Protein AF-A0A9P4MCA8-F1 (afdb_monomer_lite)

Organism: NCBI:txid1168546

Radius of gyration: 16.92 Å; chains: 1; bounding box: 40×49×39 Å

Secondary structure (DSSP, 8-state):
--SHHHHHHHHHHHTS--S-------TT-------EEE-EEETTSS-EEEE-TTSBEEEE-SSSSS-S--EEEETTEEEEETT-PEEEE-HHHHHHHSEEEEEEE-TT-S-TT-EEEEEEEEE-TTS-EEEEE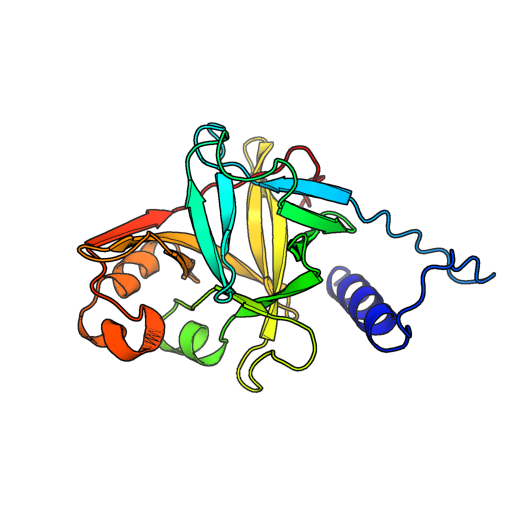EETTS-EEEEEEEEESSS--EEEEESSGGGGGGGG-GGGIIIIISS-EEEEEE--EE-TT-PPBP-

Foldseek 3Di:
DPPLVVLVVVVVVVPDDDDDDDDDPDPDDDPPWPKDFWWKAFPVNQKTWAADPVFFIAIDGDDDPDDGRQFIDTPQKTAAGPVRWGWKWAVVCCVPQQKIGITTHHPPPDDPRIFTWIFGWAQDPVRQTFTWIATSVGQTWFWKWWDAPPDGITIMTGSDQVSQVSLQDPVCCVPHVVHHTDDMGTGRMDIPPGDHDYD

pLDDT: mean 81.56, std 21.48, range [30.23, 98.5]

Structure (mmCIF, N/CA/C/O backbone):
data_AF-A0A9P4MCA8-F1
#
_entry.id   AF-A0A9P4MCA8-F1
#
loop_
_atom_site.group_PDB
_atom_site.id
_atom_site.type_symbol
_atom_site.label_atom_id
_atom_site.label_alt_id
_atom_site.label_comp_id
_atom_site.label_asym_id
_atom_site.label_entity_id
_atom_site.label_seq_id
_atom_site.pdbx_PDB_ins_code
_atom_site.Cartn_x
_atom_site.Cartn_y
_atom_site.Cartn_z
_atom_site.occupancy
_atom_site.B_iso_or_equiv
_atom_site.auth_seq_id
_atom_site.auth_comp_id
_atom_site.auth_asym_id
_atom_site.auth_atom_id
_atom_site.pdbx_PDB_model_num
ATOM 1 N N . MET A 1 1 ? -10.083 -20.573 -14.688 1.00 35.59 1 MET A N 1
ATOM 2 C CA . MET A 1 1 ? -9.632 -21.478 -13.601 1.00 35.59 1 MET A CA 1
ATOM 3 C C . MET A 1 1 ? -8.102 -21.641 -13.487 1.00 35.59 1 MET A C 1
ATOM 5 O O . MET A 1 1 ? -7.667 -22.390 -12.628 1.00 35.59 1 MET A O 1
ATOM 9 N N . PHE A 1 2 ? -7.262 -20.910 -14.240 1.00 31.77 2 PHE A N 1
ATOM 10 C CA . PHE A 1 2 ? -5.796 -21.119 -14.245 1.00 31.77 2 PHE A CA 1
ATOM 11 C C . PHE A 1 2 ? -4.963 -20.213 -13.306 1.00 31.77 2 PHE A C 1
ATOM 13 O O . PHE A 1 2 ? -3.776 -20.470 -13.123 1.00 31.77 2 PHE A O 1
ATOM 20 N N . ALA A 1 3 ? -5.546 -19.183 -12.680 1.00 36.19 3 ALA A N 1
ATOM 21 C CA . ALA A 1 3 ? -4.784 -18.204 -11.887 1.00 36.19 3 ALA A CA 1
ATOM 22 C C . ALA A 1 3 ? -4.386 -18.694 -10.476 1.00 36.19 3 ALA A C 1
ATOM 24 O O . ALA A 1 3 ? -3.338 -18.313 -9.962 1.00 36.19 3 ALA A O 1
ATOM 25 N N . ALA A 1 4 ? -5.173 -19.586 -9.864 1.00 33.84 4 ALA A N 1
ATOM 26 C CA . ALA A 1 4 ? -4.941 -20.035 -8.485 1.00 33.84 4 ALA A CA 1
ATOM 27 C C . ALA A 1 4 ? -3.730 -20.980 -8.337 1.00 33.84 4 ALA A C 1
ATOM 29 O O . ALA A 1 4 ? -3.097 -21.022 -7.285 1.00 33.84 4 ALA A O 1
ATOM 30 N N . SER A 1 5 ? -3.372 -21.714 -9.397 1.00 33.72 5 SER A N 1
ATOM 31 C CA . SER A 1 5 ? -2.315 -22.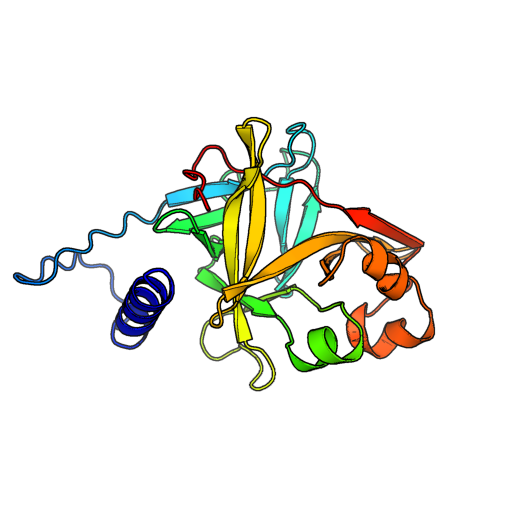734 -9.336 1.00 33.72 5 SER A CA 1
ATOM 32 C C . SER A 1 5 ? -0.903 -22.148 -9.280 1.00 33.72 5 SER A C 1
ATOM 34 O O . SER A 1 5 ? -0.012 -22.786 -8.726 1.00 33.72 5 SER A O 1
ATOM 36 N N . LYS A 1 6 ? -0.678 -20.953 -9.843 1.00 37.91 6 LYS A N 1
ATOM 37 C CA . LYS A 1 6 ? 0.645 -20.306 -9.817 1.00 37.91 6 LYS A CA 1
ATOM 38 C C . LYS A 1 6 ? 0.918 -19.627 -8.476 1.00 37.91 6 LYS A C 1
ATOM 40 O O . LYS A 1 6 ? 2.030 -19.703 -7.968 1.00 37.91 6 LYS A O 1
ATOM 45 N N . LEU A 1 7 ? -0.120 -19.067 -7.855 1.00 38.34 7 LEU A N 1
ATOM 46 C CA . LEU A 1 7 ? -0.022 -18.405 -6.554 1.00 38.34 7 LEU A CA 1
ATOM 47 C C . LEU A 1 7 ? 0.334 -19.387 -5.421 1.00 38.34 7 LEU A C 1
ATOM 49 O O . LEU A 1 7 ? 1.097 -19.045 -4.521 1.00 38.34 7 LEU A O 1
ATOM 53 N N . PHE A 1 8 ? -0.155 -20.631 -5.504 1.00 38.78 8 PHE A N 1
ATOM 54 C CA . PHE A 1 8 ? 0.183 -21.697 -4.553 1.00 38.78 8 PHE A CA 1
ATOM 55 C C . PHE A 1 8 ? 1.635 -22.189 -4.671 1.00 38.78 8 PHE A C 1
ATOM 57 O O . PHE A 1 8 ? 2.249 -22.516 -3.657 1.00 38.78 8 PHE A O 1
ATOM 64 N N . ALA A 1 9 ? 2.201 -22.217 -5.881 1.00 39.03 9 ALA A N 1
ATOM 65 C CA . ALA A 1 9 ? 3.578 -22.664 -6.101 1.00 39.03 9 ALA A CA 1
ATOM 66 C C . ALA A 1 9 ? 4.607 -21.675 -5.527 1.00 39.03 9 ALA A C 1
ATOM 68 O O . ALA A 1 9 ? 5.586 -22.093 -4.909 1.00 39.03 9 ALA A O 1
ATOM 69 N N . VAL A 1 10 ? 4.342 -20.369 -5.648 1.00 43.84 10 VAL A N 1
ATOM 70 C CA . VAL A 1 10 ? 5.189 -19.319 -5.058 1.00 43.84 10 VAL A CA 1
ATOM 71 C C . VAL A 1 10 ? 5.188 -19.428 -3.530 1.00 43.84 10 VAL A C 1
ATOM 73 O O . VAL A 1 10 ? 6.251 -19.419 -2.914 1.00 43.84 10 VAL A O 1
ATOM 76 N N . LEU A 1 11 ? 4.014 -19.631 -2.917 1.00 39.91 11 LEU A N 1
ATOM 77 C CA . LEU A 1 11 ? 3.879 -19.752 -1.462 1.00 39.91 11 LEU A CA 1
ATOM 78 C C . LEU A 1 11 ? 4.587 -20.997 -0.893 1.00 39.91 11 LEU A C 1
ATOM 80 O O . LEU A 1 11 ? 5.135 -20.943 0.205 1.00 39.91 11 LEU A O 1
ATOM 84 N N . ALA A 1 12 ? 4.616 -22.103 -1.645 1.00 38.34 12 ALA A N 1
ATOM 85 C CA . ALA A 1 12 ? 5.271 -23.342 -1.225 1.00 38.34 12 ALA A CA 1
ATOM 86 C C . ALA A 1 12 ? 6.808 -23.247 -1.222 1.00 38.34 12 ALA A C 1
ATOM 88 O O . ALA A 1 12 ? 7.451 -23.859 -0.370 1.00 38.34 12 ALA A O 1
ATOM 89 N N . CYS A 1 13 ? 7.406 -22.459 -2.122 1.00 38.94 13 CYS A N 1
ATOM 90 C CA . CYS A 1 13 ? 8.864 -22.335 -2.211 1.00 38.94 13 CYS A CA 1
ATOM 91 C C . CYS A 1 13 ? 9.468 -21.500 -1.062 1.00 38.94 13 CYS A C 1
ATOM 93 O O . CYS A 1 13 ? 10.605 -21.724 -0.652 1.00 38.94 13 CYS A O 1
ATOM 95 N N . ILE A 1 14 ? 8.692 -20.570 -0.497 1.00 48.44 14 ILE A N 1
ATOM 96 C CA . ILE A 1 14 ? 9.131 -19.667 0.582 1.00 48.44 14 ILE A CA 1
ATOM 97 C C . ILE A 1 14 ? 9.159 -20.372 1.952 1.00 48.44 14 ILE A C 1
ATOM 99 O O . ILE A 1 14 ? 9.918 -19.981 2.834 1.00 48.44 14 ILE A O 1
ATOM 103 N N . LEU A 1 15 ? 8.367 -21.433 2.144 1.00 40.25 15 LEU A N 1
ATOM 104 C CA . LEU A 1 15 ? 8.193 -22.089 3.447 1.00 40.25 15 LEU A CA 1
ATOM 105 C C . LEU A 1 15 ? 9.308 -23.080 3.842 1.00 40.25 15 LEU A C 1
ATOM 107 O O . LEU A 1 15 ? 9.271 -23.577 4.966 1.00 40.25 15 LEU A O 1
ATOM 111 N N . ILE A 1 16 ? 10.283 -23.378 2.968 1.00 37.69 16 ILE A N 1
ATOM 112 C CA . ILE A 1 16 ? 11.267 -24.462 3.203 1.00 37.69 16 ILE A CA 1
ATOM 113 C C . ILE A 1 16 ? 12.738 -24.007 3.095 1.00 37.69 16 ILE A C 1
ATOM 115 O O . ILE A 1 16 ? 13.635 -24.778 3.424 1.00 37.69 16 ILE A O 1
ATOM 119 N N . CYS A 1 17 ? 13.049 -22.770 2.693 1.00 34.53 17 CYS A N 1
ATOM 120 C CA . CYS A 1 17 ? 14.451 -22.401 2.453 1.00 34.53 17 CYS A CA 1
ATOM 121 C C . CYS A 1 17 ? 15.127 -21.783 3.698 1.00 34.53 17 CYS A C 1
ATOM 123 O O . CYS A 1 17 ? 14.672 -20.738 4.171 1.00 34.53 17 CYS A O 1
ATOM 125 N N . PRO A 1 18 ? 16.220 -22.364 4.239 1.00 33.09 18 PRO A N 1
ATOM 126 C CA . PRO A 1 18 ? 17.033 -21.695 5.245 1.00 33.09 18 PRO A CA 1
ATOM 127 C C . PRO A 1 18 ? 17.882 -20.598 4.586 1.00 33.09 18 PRO A C 1
ATOM 129 O O . PRO A 1 18 ? 18.312 -20.713 3.437 1.00 33.09 18 PRO A O 1
ATOM 132 N N . ALA A 1 19 ? 18.122 -19.520 5.331 1.00 42.25 19 ALA A N 1
ATOM 133 C CA . ALA A 1 19 ? 18.914 -18.379 4.896 1.00 42.25 19 ALA A CA 1
ATOM 134 C C . ALA A 1 19 ? 20.407 -18.737 4.811 1.00 42.25 19 ALA A C 1
ATOM 136 O O . ALA A 1 19 ? 21.123 -18.694 5.807 1.00 42.25 19 ALA A O 1
ATOM 137 N N . SER A 1 20 ? 20.894 -19.059 3.616 1.00 35.31 20 SER A N 1
ATOM 138 C CA . SER A 1 20 ? 22.314 -18.939 3.276 1.00 35.31 20 SER A CA 1
ATOM 139 C C . SER A 1 20 ? 22.473 -18.921 1.762 1.00 35.31 20 SER A C 1
ATOM 141 O O . SER A 1 20 ? 22.025 -19.846 1.088 1.00 35.31 20 SER A O 1
ATOM 143 N N . GLY A 1 21 ? 23.096 -17.866 1.233 1.00 42.56 21 GLY A N 1
ATOM 144 C CA . GLY A 1 21 ? 23.302 -17.671 -0.198 1.00 42.56 21 GLY A CA 1
ATOM 145 C C . GLY A 1 21 ? 24.052 -18.831 -0.851 1.00 42.56 21 GLY A C 1
ATOM 146 O O . GLY A 1 21 ? 25.266 -18.945 -0.709 1.00 42.56 21 GLY A O 1
ATOM 147 N N . GLN A 1 22 ? 23.322 -19.655 -1.596 1.00 30.23 22 GLN A N 1
ATOM 148 C CA . GLN A 1 22 ? 23.816 -20.577 -2.615 1.00 30.23 22 GLN A CA 1
ATOM 149 C C . GLN A 1 22 ? 22.714 -20.721 -3.675 1.00 30.23 22 GLN A C 1
ATOM 151 O O . GLN A 1 22 ? 21.533 -20.820 -3.343 1.00 30.23 22 GLN A O 1
ATOM 156 N N . SER A 1 23 ? 23.101 -20.704 -4.950 1.00 38.19 23 SER A N 1
ATOM 157 C CA . SER A 1 23 ? 22.228 -20.998 -6.086 1.00 38.19 23 SER A CA 1
ATOM 158 C C . SER A 1 23 ? 21.649 -22.408 -5.957 1.00 38.19 23 SER A C 1
ATOM 160 O O . SER A 1 23 ? 22.398 -23.385 -5.927 1.00 38.19 23 SER A O 1
ATOM 162 N N . ILE A 1 24 ? 20.324 -22.518 -5.896 1.00 40.50 24 ILE A N 1
ATOM 163 C CA . ILE A 1 24 ? 19.611 -23.798 -5.896 1.00 40.50 24 ILE A CA 1
ATOM 164 C C . ILE A 1 24 ? 19.409 -24.298 -7.333 1.00 40.50 24 ILE A C 1
ATOM 166 O O . ILE A 1 24 ? 18.334 -24.162 -7.906 1.00 40.50 24 ILE A O 1
ATOM 170 N N . ASP A 1 25 ? 20.441 -24.914 -7.911 1.00 34.69 25 ASP A N 1
ATOM 171 C CA . ASP A 1 25 ? 20.249 -25.871 -9.007 1.00 34.69 25 ASP A CA 1
ATOM 172 C C . ASP A 1 25 ? 19.775 -27.201 -8.398 1.00 34.69 25 ASP A C 1
ATOM 174 O O . ASP A 1 25 ? 20.567 -28.068 -8.027 1.00 34.69 25 ASP A O 1
ATOM 178 N N . GLN A 1 26 ? 18.456 -27.354 -8.245 1.00 42.28 26 GLN A N 1
ATOM 179 C CA . GLN A 1 26 ? 17.825 -28.645 -7.960 1.00 42.28 26 GLN A CA 1
ATOM 180 C C . GLN A 1 26 ? 17.335 -29.251 -9.286 1.00 42.28 26 GLN A C 1
ATOM 182 O O . GLN A 1 26 ? 16.510 -28.634 -9.969 1.00 42.28 26 GLN A O 1
ATOM 187 N N . PRO A 1 27 ? 17.787 -30.456 -9.679 1.00 35.97 27 PRO A N 1
ATOM 188 C CA . PRO A 1 27 ? 17.339 -31.067 -10.918 1.00 35.97 27 PRO A CA 1
ATOM 189 C C . PRO A 1 27 ? 15.903 -31.567 -10.725 1.00 35.97 27 PRO A C 1
ATOM 191 O O . PRO A 1 27 ? 15.677 -32.567 -10.047 1.00 35.97 27 PRO A O 1
ATOM 194 N N . GLY A 1 28 ? 14.919 -30.869 -11.302 1.00 40.16 28 GLY A N 1
ATOM 195 C CA . GLY A 1 28 ? 13.581 -31.445 -11.487 1.00 40.16 28 GLY A CA 1
ATOM 196 C C . GLY A 1 28 ? 12.362 -30.529 -11.396 1.00 40.16 28 GLY A C 1
ATOM 197 O O . GLY A 1 28 ? 11.289 -30.991 -11.762 1.00 40.16 28 GLY A O 1
ATOM 198 N N . LEU A 1 29 ? 12.474 -29.266 -10.976 1.00 39.12 29 LEU A N 1
ATOM 199 C CA . LEU A 1 29 ? 11.369 -28.288 -11.015 1.00 39.12 29 LEU A CA 1
ATOM 200 C C . LEU A 1 29 ? 11.944 -26.879 -11.215 1.00 39.12 29 LEU A C 1
ATOM 202 O O . LEU A 1 29 ? 12.009 -26.073 -10.292 1.00 39.12 29 LEU A O 1
ATOM 206 N N . GLY A 1 30 ? 12.425 -26.598 -12.426 1.00 36.97 30 GLY A N 1
ATOM 207 C CA . GLY A 1 30 ? 13.000 -25.301 -12.772 1.00 36.97 30 GLY A CA 1
ATOM 208 C C . GLY A 1 30 ? 11.932 -24.217 -12.900 1.00 36.97 30 GLY A C 1
ATOM 209 O O . GLY A 1 30 ? 11.489 -23.924 -14.007 1.00 36.97 30 GLY A O 1
ATOM 210 N N . LEU A 1 31 ? 11.541 -23.599 -11.786 1.00 40.19 31 LEU A N 1
ATOM 211 C CA . LEU A 1 31 ? 11.031 -22.232 -11.811 1.00 40.19 31 LEU A CA 1
ATOM 212 C C . LEU A 1 31 ? 12.191 -21.321 -11.408 1.00 40.19 31 LEU A C 1
ATOM 214 O O . LEU A 1 31 ? 12.417 -21.057 -10.232 1.00 40.19 31 LEU A O 1
ATOM 218 N N . VAL A 1 32 ? 12.974 -20.887 -12.396 1.00 41.50 32 VAL A N 1
ATOM 219 C CA . VAL A 1 32 ? 13.952 -19.814 -12.195 1.00 41.50 32 VAL A CA 1
ATOM 220 C C . VAL A 1 32 ? 13.153 -18.529 -11.989 1.00 41.50 32 VAL A C 1
ATOM 222 O O . VAL A 1 32 ? 12.810 -17.845 -12.950 1.00 41.50 32 VAL A O 1
ATOM 225 N N . THR A 1 33 ? 12.800 -18.213 -10.745 1.00 53.91 33 THR A N 1
ATOM 226 C CA . THR A 1 33 ? 12.202 -16.918 -10.414 1.00 53.91 33 THR A CA 1
ATOM 227 C C . THR A 1 33 ? 13.325 -15.892 -10.340 1.00 53.91 33 THR A C 1
ATOM 229 O O . THR A 1 33 ? 14.042 -15.806 -9.341 1.00 53.91 33 THR A O 1
ATOM 232 N N . THR A 1 34 ? 13.541 -15.133 -11.413 1.00 66.50 34 THR A N 1
ATOM 233 C CA . THR A 1 34 ? 14.496 -14.020 -11.398 1.00 66.50 34 THR A CA 1
ATOM 234 C C . THR A 1 34 ? 13.907 -12.870 -10.587 1.00 66.50 34 THR A C 1
ATOM 236 O O . THR A 1 34 ? 13.149 -12.054 -11.114 1.00 66.50 34 THR A O 1
ATOM 239 N N . SER A 1 35 ? 14.244 -12.808 -9.300 1.00 78.19 35 SER A N 1
ATOM 240 C CA . SER A 1 35 ? 13.917 -11.661 -8.454 1.00 78.19 35 SER A CA 1
ATOM 241 C C . SER A 1 35 ? 14.745 -10.450 -8.881 1.00 78.19 35 SER A C 1
ATOM 243 O O . SER A 1 35 ? 15.968 -10.535 -8.989 1.00 78.19 35 SER A O 1
ATOM 245 N N . THR A 1 36 ? 14.095 -9.315 -9.125 1.00 87.88 36 THR A N 1
ATOM 246 C CA . THR A 1 36 ? 14.764 -8.081 -9.568 1.00 87.88 36 THR A CA 1
ATOM 247 C C . THR A 1 36 ? 14.353 -6.895 -8.710 1.00 87.88 36 THR A C 1
ATOM 249 O O . THR A 1 36 ? 13.196 -6.775 -8.307 1.00 87.88 36 THR A O 1
ATOM 252 N N . LEU A 1 37 ? 15.306 -6.008 -8.416 1.00 89.75 37 LEU A N 1
ATOM 253 C CA . LEU A 1 37 ? 15.005 -4.749 -7.740 1.00 89.75 37 LEU A CA 1
ATOM 254 C C . LEU A 1 37 ? 14.439 -3.747 -8.742 1.00 89.75 37 LEU A C 1
ATOM 256 O O . LEU A 1 37 ? 15.059 -3.455 -9.764 1.00 89.75 37 LEU A O 1
ATOM 260 N N . ILE A 1 38 ? 13.268 -3.201 -8.427 1.00 90.19 38 ILE A N 1
ATOM 261 C CA . ILE A 1 38 ? 12.534 -2.288 -9.297 1.00 90.19 38 ILE A CA 1
ATOM 262 C C . ILE A 1 38 ? 12.074 -1.035 -8.552 1.00 90.19 38 ILE A C 1
ATOM 264 O O . ILE A 1 38 ? 11.844 -1.025 -7.339 1.00 90.19 38 ILE A O 1
ATOM 268 N N . SER A 1 39 ? 11.918 0.048 -9.307 1.00 91.50 39 SER A N 1
ATOM 269 C CA . SER A 1 39 ? 11.228 1.248 -8.840 1.00 91.50 39 SER A CA 1
ATOM 270 C C . SER A 1 39 ? 9.754 1.174 -9.218 1.00 91.50 39 SER A C 1
ATOM 272 O O . SER A 1 39 ? 9.403 0.752 -10.322 1.00 91.50 39 SER A O 1
ATOM 274 N N . VAL A 1 40 ? 8.899 1.627 -8.307 1.00 92.06 40 VAL A N 1
ATOM 275 C CA . VAL A 1 40 ? 7.466 1.793 -8.547 1.00 92.06 40 VAL A CA 1
ATOM 276 C C . VAL A 1 40 ? 7.182 3.282 -8.604 1.00 92.06 40 VAL A C 1
ATOM 278 O O . VAL A 1 40 ? 7.422 3.997 -7.632 1.00 92.06 40 VAL A O 1
ATOM 281 N N . LEU A 1 41 ? 6.697 3.737 -9.751 1.00 91.81 41 LEU A N 1
ATOM 282 C CA . LEU A 1 41 ? 6.404 5.137 -10.032 1.00 91.81 41 LEU A CA 1
ATOM 283 C C . LEU A 1 41 ? 4.923 5.290 -10.345 1.00 91.81 41 LEU A C 1
ATOM 285 O O . LEU A 1 41 ? 4.255 4.311 -10.665 1.00 91.81 41 LEU A O 1
ATOM 289 N N . ASP A 1 42 ? 4.392 6.502 -10.295 1.00 90.75 42 ASP A N 1
ATOM 290 C CA . ASP A 1 42 ? 3.087 6.744 -10.896 1.00 90.75 42 ASP A CA 1
ATOM 291 C C . ASP A 1 42 ? 3.145 6.773 -12.432 1.00 90.75 42 ASP A C 1
ATOM 293 O O . ASP A 1 42 ? 4.212 6.772 -13.059 1.00 90.75 42 ASP A O 1
ATOM 297 N N . HIS A 1 43 ? 1.969 6.820 -13.058 1.00 85.94 43 HIS A N 1
ATOM 298 C CA . HIS A 1 43 ? 1.840 6.899 -14.510 1.00 85.94 43 HIS A CA 1
ATOM 299 C C . HIS A 1 43 ? 2.566 8.118 -15.118 1.00 85.94 43 HIS A C 1
ATOM 301 O O . HIS A 1 43 ? 3.100 8.010 -16.223 1.00 85.94 43 HIS A O 1
ATOM 307 N N . THR A 1 44 ? 2.652 9.243 -14.390 1.00 88.00 44 THR A N 1
ATOM 308 C CA . THR A 1 44 ? 3.374 10.449 -14.838 1.00 88.00 44 THR A CA 1
ATOM 309 C C . THR A 1 44 ? 4.876 10.405 -14.560 1.00 88.00 44 THR A C 1
ATOM 311 O O . THR A 1 44 ? 5.606 11.248 -15.075 1.00 88.00 44 THR A O 1
ATOM 314 N N . LYS A 1 45 ? 5.350 9.423 -13.780 1.00 87.75 45 LYS A N 1
ATOM 315 C CA . LYS A 1 45 ? 6.738 9.298 -13.304 1.00 87.75 45 LYS A CA 1
ATOM 316 C C . LYS A 1 45 ? 7.198 10.476 -12.436 1.00 87.75 45 LYS A C 1
ATOM 318 O O . LYS A 1 45 ? 8.397 10.715 -12.328 1.00 87.75 45 LYS A O 1
ATOM 323 N N . SER A 1 46 ? 6.263 11.193 -11.817 1.00 88.06 46 SER A N 1
ATOM 324 C CA . SER A 1 46 ? 6.524 12.363 -10.968 1.00 88.06 46 SER A CA 1
ATOM 325 C C . SER A 1 46 ? 6.536 12.028 -9.483 1.00 88.06 46 SER A C 1
ATOM 327 O O . SER A 1 46 ? 7.005 12.837 -8.686 1.00 88.06 46 SER A O 1
ATOM 329 N N . ILE A 1 47 ? 6.025 10.857 -9.096 1.00 90.50 47 ILE A N 1
ATOM 330 C CA . ILE A 1 47 ? 6.088 10.342 -7.727 1.00 90.50 47 ILE A CA 1
ATOM 331 C C . ILE A 1 47 ? 6.522 8.875 -7.721 1.00 90.50 47 ILE A C 1
ATOM 333 O O . ILE A 1 47 ? 6.263 8.121 -8.658 1.00 90.50 47 ILE A O 1
ATOM 337 N N . GLN A 1 48 ? 7.177 8.469 -6.639 1.00 92.62 48 GLN A N 1
ATOM 338 C CA . GLN A 1 48 ? 7.627 7.105 -6.395 1.00 92.62 48 GLN A CA 1
ATOM 339 C C . GLN A 1 48 ? 7.009 6.539 -5.120 1.00 92.62 48 GLN A C 1
ATOM 341 O O . GLN A 1 48 ? 6.882 7.243 -4.116 1.00 92.62 48 GLN A O 1
ATOM 346 N N . LEU A 1 49 ? 6.669 5.253 -5.155 1.00 94.25 49 LEU A N 1
ATOM 347 C CA . LEU A 1 49 ? 6.248 4.489 -3.988 1.00 94.25 49 LEU A CA 1
ATOM 348 C C . LEU A 1 49 ? 7.481 3.957 -3.250 1.00 94.25 49 LEU A C 1
ATOM 350 O O . LEU A 1 49 ? 8.365 3.344 -3.853 1.00 94.25 49 LEU A O 1
ATOM 354 N N . PHE A 1 50 ? 7.504 4.109 -1.931 1.00 93.88 50 PHE A N 1
ATOM 355 C CA . PHE A 1 50 ? 8.535 3.533 -1.073 1.00 93.88 50 PHE A CA 1
ATOM 356 C C . PHE A 1 50 ? 7.945 3.055 0.257 1.00 93.88 50 PHE A C 1
ATOM 358 O O . PHE A 1 50 ? 6.843 3.448 0.648 1.00 93.88 50 PHE A O 1
ATOM 365 N N . SER A 1 51 ? 8.677 2.188 0.952 1.00 94.12 51 SER A N 1
ATOM 366 C CA . SER A 1 51 ? 8.348 1.743 2.304 1.00 94.12 51 SER A CA 1
ATOM 367 C C . SER A 1 51 ? 9.243 2.438 3.334 1.00 94.12 51 SER A C 1
ATOM 369 O O . SER A 1 51 ? 10.400 2.766 3.078 1.00 94.12 51 SER A O 1
ATOM 371 N N . THR A 1 52 ? 8.713 2.668 4.532 1.00 93.00 52 THR A N 1
ATOM 372 C CA . THR A 1 52 ? 9.463 3.246 5.659 1.00 93.00 52 THR A CA 1
ATOM 373 C C . THR A 1 52 ? 9.838 2.171 6.677 1.00 93.00 52 THR A C 1
ATOM 375 O O . THR A 1 52 ? 9.277 1.072 6.683 1.00 93.00 52 THR A O 1
ATOM 378 N N . SER A 1 53 ? 10.784 2.456 7.576 1.00 92.88 53 SER A N 1
ATOM 379 C CA . SER A 1 53 ? 11.241 1.503 8.605 1.00 92.88 53 SER A CA 1
ATOM 380 C C . SER A 1 53 ? 10.117 1.031 9.537 1.00 92.88 53 SER A C 1
ATOM 382 O O . SER A 1 53 ? 10.123 -0.117 9.968 1.00 92.88 53 SER A O 1
ATOM 384 N N . ASN A 1 54 ? 9.093 1.858 9.767 1.00 92.88 54 ASN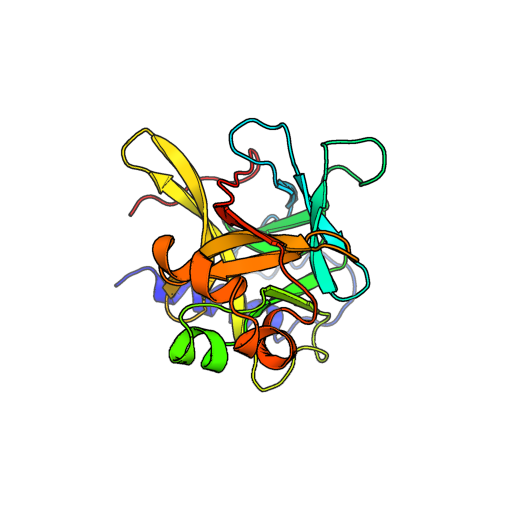 A N 1
ATOM 385 C CA . ASN A 1 54 ? 7.917 1.488 10.562 1.00 92.88 54 ASN A CA 1
ATOM 386 C C . ASN A 1 54 ? 6.922 0.568 9.819 1.00 92.88 54 ASN A C 1
ATOM 388 O O . ASN A 1 54 ? 5.919 0.156 10.399 1.00 92.88 54 ASN A O 1
ATOM 392 N N . GLY A 1 55 ? 7.170 0.256 8.545 1.00 95.81 55 GLY A N 1
ATOM 393 C CA . GLY A 1 55 ? 6.357 -0.649 7.735 1.00 95.81 55 GLY A CA 1
ATOM 394 C C . GLY A 1 55 ? 5.174 0.007 7.023 1.00 95.81 55 GLY A C 1
ATOM 395 O O . GLY A 1 55 ? 4.376 -0.705 6.423 1.00 95.81 55 GLY A O 1
ATOM 396 N N . ASN A 1 56 ? 5.028 1.336 7.077 1.00 96.75 56 ASN A N 1
ATOM 397 C CA . ASN A 1 56 ? 4.075 2.049 6.226 1.00 96.75 56 ASN A CA 1
ATOM 398 C C . ASN A 1 56 ? 4.618 2.197 4.800 1.00 96.75 56 ASN A C 1
ATOM 400 O O . ASN A 1 56 ? 5.831 2.254 4.585 1.00 96.75 56 ASN A O 1
ATOM 404 N N . LEU A 1 57 ? 3.693 2.301 3.847 1.00 96.56 57 LEU A N 1
ATOM 405 C CA . LEU A 1 57 ? 3.972 2.710 2.476 1.00 96.56 57 LEU A CA 1
ATOM 406 C C . LEU A 1 57 ? 3.658 4.198 2.316 1.00 96.56 57 LEU A C 1
ATOM 408 O O . LEU A 1 57 ? 2.679 4.698 2.875 1.00 96.56 57 LEU A O 1
ATOM 412 N N . ASN A 1 58 ? 4.478 4.888 1.533 1.00 95.25 58 ASN A N 1
ATOM 413 C CA . ASN A 1 58 ? 4.445 6.332 1.344 1.00 95.25 58 ASN A CA 1
ATOM 414 C C . ASN A 1 58 ? 4.794 6.670 -0.117 1.00 95.25 58 ASN A C 1
ATOM 416 O O . ASN A 1 58 ? 5.389 5.853 -0.825 1.00 95.25 58 ASN A O 1
ATOM 420 N N . ILE A 1 59 ? 4.466 7.886 -0.556 1.00 93.88 59 ILE A N 1
ATOM 421 C CA . ILE A 1 59 ? 4.930 8.450 -1.830 1.00 93.88 59 ILE A CA 1
ATOM 422 C C . ILE A 1 59 ? 5.883 9.629 -1.615 1.00 93.88 59 ILE A C 1
ATOM 424 O O . ILE A 1 59 ? 5.763 10.371 -0.635 1.00 93.8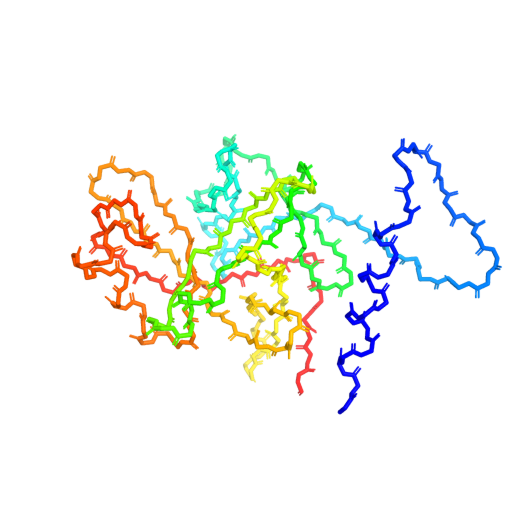8 59 ILE A O 1
ATOM 428 N N . SER A 1 60 ? 6.838 9.797 -2.527 1.00 91.12 60 SER A N 1
ATOM 429 C CA . SER A 1 60 ? 7.773 10.932 -2.580 1.00 91.12 60 SER A CA 1
ATOM 430 C C . SER A 1 60 ? 8.073 11.319 -4.028 1.00 91.12 60 SER A C 1
ATOM 432 O O . SER A 1 60 ? 7.658 10.621 -4.949 1.00 91.12 60 SER A O 1
ATOM 434 N N . LEU A 1 61 ? 8.797 12.417 -4.245 1.00 88.12 61 LEU A N 1
ATOM 435 C CA . LEU A 1 61 ? 9.362 12.732 -5.559 1.00 88.12 61 LEU A CA 1
ATOM 436 C C . LEU A 1 61 ? 10.495 11.731 -5.917 1.00 88.12 61 LEU A C 1
ATOM 438 O O . LEU A 1 61 ? 11.219 11.305 -5.009 1.00 88.12 61 LEU A O 1
ATOM 442 N N . PRO A 1 62 ? 10.676 11.345 -7.197 1.00 77.06 62 PRO A N 1
ATOM 443 C CA . PRO A 1 62 ? 11.742 10.447 -7.641 1.00 77.06 62 PRO A CA 1
ATOM 444 C C . PRO A 1 62 ? 13.133 11.109 -7.525 1.00 77.06 62 PRO A C 1
ATOM 446 O O . PRO A 1 62 ? 13.474 11.970 -8.328 1.00 77.06 62 PRO A O 1
ATOM 449 N N . ALA A 1 63 ? 13.922 10.661 -6.535 1.00 69.81 63 ALA A N 1
ATOM 450 C CA . ALA A 1 63 ? 15.288 11.079 -6.137 1.00 69.81 63 ALA A CA 1
ATOM 451 C C . ALA A 1 63 ? 15.470 12.559 -5.698 1.00 69.81 63 ALA A C 1
ATOM 453 O O . ALA A 1 63 ? 14.912 13.478 -6.281 1.00 69.81 63 ALA A O 1
ATOM 454 N N . SER A 1 64 ? 16.234 12.862 -4.632 1.00 47.12 64 SER A N 1
ATOM 455 C CA . SER A 1 64 ? 17.547 12.301 -4.237 1.00 47.12 64 SER A CA 1
ATOM 456 C C . SER A 1 64 ? 17.649 11.496 -2.922 1.00 47.12 64 SER A C 1
ATOM 458 O O . SER A 1 64 ? 18.730 11.001 -2.621 1.00 47.12 64 SER A O 1
ATOM 460 N N . VAL A 1 65 ? 16.578 11.329 -2.131 1.00 51.84 65 VAL A N 1
ATOM 461 C CA . VAL A 1 65 ? 16.677 10.778 -0.749 1.00 51.84 65 VAL A CA 1
ATOM 462 C C . VAL A 1 65 ? 16.359 9.275 -0.631 1.00 51.84 65 VAL A C 1
ATOM 464 O O . VAL A 1 65 ? 16.730 8.644 0.356 1.00 51.84 65 VAL A O 1
ATOM 467 N N . HIS A 1 66 ? 15.712 8.665 -1.628 1.00 59.31 66 HIS A N 1
ATOM 468 C CA . HIS A 1 66 ? 15.393 7.231 -1.616 1.00 59.31 66 HIS A CA 1
ATOM 469 C C . HIS A 1 66 ? 16.043 6.529 -2.803 1.00 59.31 66 HIS A C 1
ATOM 471 O O . HIS A 1 66 ? 15.975 7.033 -3.926 1.00 59.31 66 HIS A O 1
ATOM 477 N N . ALA A 1 67 ? 16.675 5.382 -2.537 1.00 58.06 67 ALA A N 1
ATOM 478 C CA . ALA A 1 67 ? 17.334 4.580 -3.556 1.00 58.06 67 ALA A CA 1
ATOM 479 C C . ALA A 1 67 ? 16.348 4.209 -4.674 1.00 58.06 67 ALA A C 1
ATOM 481 O O . ALA A 1 67 ? 15.175 3.918 -4.437 1.00 58.06 67 ALA A O 1
ATOM 482 N N . THR A 1 68 ? 16.825 4.234 -5.913 1.00 65.44 68 THR A N 1
ATOM 483 C CA . THR A 1 68 ? 16.140 3.594 -7.036 1.00 65.44 68 THR A CA 1
ATOM 484 C C . THR A 1 68 ? 16.164 2.081 -6.800 1.00 65.44 68 THR A C 1
ATOM 486 O O . THR A 1 68 ? 17.238 1.549 -6.532 1.00 65.44 68 THR A O 1
ATOM 489 N N . GLY A 1 69 ? 15.026 1.383 -6.895 1.00 72.19 69 GLY A N 1
ATOM 490 C CA . GLY A 1 69 ? 14.973 -0.064 -6.631 1.00 72.19 69 GLY A CA 1
ATOM 491 C C . GLY A 1 69 ? 14.586 -0.441 -5.196 1.00 72.19 69 GLY A C 1
ATOM 492 O O . GLY A 1 69 ? 15.312 -1.179 -4.542 1.00 72.19 69 GLY A O 1
ATOM 493 N N . ASN A 1 70 ? 13.446 0.051 -4.698 1.00 86.44 70 ASN A N 1
ATOM 494 C CA . ASN A 1 70 ? 12.980 -0.217 -3.323 1.00 86.44 70 ASN A CA 1
ATOM 495 C C . ASN A 1 70 ? 12.117 -1.479 -3.189 1.00 86.44 70 ASN A C 1
ATOM 497 O O . ASN A 1 70 ? 11.684 -1.805 -2.084 1.00 86.44 70 ASN A O 1
ATOM 501 N N . TRP A 1 71 ? 11.830 -2.158 -4.296 1.00 93.19 71 TRP A N 1
ATOM 502 C CA . TRP A 1 71 ? 10.866 -3.251 -4.356 1.00 93.19 71 TRP A CA 1
ATOM 503 C C . TRP A 1 71 ? 11.463 -4.454 -5.063 1.00 93.19 71 TRP A C 1
ATOM 505 O O . TRP A 1 71 ? 12.160 -4.289 -6.061 1.00 93.19 71 TRP A O 1
ATOM 515 N N . VAL A 1 72 ? 11.162 -5.652 -4.571 1.00 91.94 72 VAL A N 1
ATOM 516 C CA . VAL A 1 72 ? 11.560 -6.903 -5.217 1.00 91.94 72 VAL A CA 1
ATOM 517 C C . VAL A 1 72 ? 10.389 -7.403 -6.054 1.00 91.94 72 VAL A C 1
ATOM 519 O O . VAL A 1 72 ? 9.320 -7.728 -5.528 1.00 91.94 72 VAL A O 1
ATOM 522 N N . ALA A 1 73 ? 10.599 -7.444 -7.365 1.00 88.19 73 ALA A N 1
ATOM 523 C CA . ALA A 1 73 ? 9.691 -8.043 -8.326 1.00 88.19 73 ALA A CA 1
ATOM 524 C C . ALA A 1 73 ? 10.070 -9.497 -8.595 1.00 88.19 73 ALA A C 1
ATOM 526 O O . ALA A 1 73 ? 11.242 -9.799 -8.808 1.00 88.19 73 ALA A O 1
ATOM 527 N N . SER A 1 74 ? 9.067 -10.366 -8.656 1.00 84.56 74 SER A N 1
ATOM 528 C CA . SER A 1 74 ? 9.175 -11.748 -9.111 1.00 84.56 74 SER A CA 1
ATOM 529 C C . SER A 1 74 ? 7.901 -12.121 -9.870 1.00 84.56 74 SER A C 1
ATOM 531 O O . SER A 1 74 ? 6.802 -11.758 -9.451 1.00 84.56 74 SER A O 1
ATOM 533 N N . ASP A 1 75 ? 8.045 -12.794 -11.012 1.00 78.69 75 ASP A N 1
ATOM 534 C CA . ASP A 1 75 ? 6.933 -13.292 -11.834 1.00 78.69 75 ASP A CA 1
ATOM 535 C C . ASP A 1 75 ? 5.845 -12.249 -12.179 1.00 78.69 75 ASP A C 1
ATOM 537 O O . ASP A 1 75 ? 4.665 -12.576 -12.262 1.00 78.69 75 ASP A O 1
ATOM 541 N N . GLY A 1 76 ? 6.222 -10.981 -12.396 1.00 80.31 76 GLY A N 1
ATOM 542 C CA . GLY A 1 76 ? 5.275 -9.903 -12.741 1.00 80.31 76 GLY A CA 1
ATOM 543 C C . GLY A 1 76 ? 4.558 -9.263 -11.542 1.00 80.31 76 GLY A C 1
ATOM 544 O O . GLY A 1 76 ? 3.702 -8.391 -11.724 1.00 80.31 76 GLY A O 1
ATOM 545 N N . SER A 1 77 ? 4.948 -9.635 -10.322 1.00 89.38 77 SER A N 1
ATOM 546 C CA . SER A 1 77 ? 4.365 -9.150 -9.074 1.00 89.38 77 SER A CA 1
ATOM 547 C C . SER A 1 77 ? 5.433 -8.660 -8.097 1.00 89.38 77 SER A C 1
ATOM 549 O O . SER A 1 77 ? 6.566 -9.129 -8.079 1.00 89.38 77 SER A O 1
ATOM 551 N N . ILE A 1 78 ? 5.056 -7.725 -7.233 1.00 94.12 78 ILE A N 1
ATOM 552 C CA . ILE A 1 78 ? 5.860 -7.256 -6.106 1.00 94.12 78 ILE A CA 1
ATOM 553 C C . ILE A 1 78 ? 5.314 -7.899 -4.843 1.00 94.12 78 ILE A C 1
ATOM 555 O O . ILE A 1 78 ? 4.116 -7.798 -4.564 1.00 94.12 78 ILE A O 1
ATOM 559 N N . LEU A 1 79 ? 6.199 -8.527 -4.076 1.00 91.44 79 LEU A N 1
ATOM 560 C CA . LEU A 1 79 ? 5.853 -9.213 -2.828 1.00 91.44 79 LEU A CA 1
ATOM 561 C C . LEU A 1 79 ? 6.550 -8.595 -1.619 1.00 91.44 79 LEU A C 1
ATOM 563 O O . LEU A 1 79 ? 5.963 -8.527 -0.537 1.00 91.44 79 LEU A O 1
ATOM 567 N N . THR A 1 80 ? 7.780 -8.117 -1.805 1.00 95.06 80 THR A N 1
ATOM 568 C CA . THR A 1 80 ? 8.580 -7.538 -0.729 1.00 95.06 80 THR A CA 1
ATOM 569 C C . THR A 1 80 ? 9.181 -6.204 -1.131 1.00 95.06 80 THR A C 1
ATOM 571 O O . THR A 1 80 ? 9.335 -5.886 -2.314 1.00 95.06 80 THR A O 1
ATOM 574 N N . ASP A 1 81 ? 9.551 -5.416 -0.127 1.00 94.69 81 ASP A N 1
ATOM 575 C CA . ASP A 1 81 ? 10.508 -4.336 -0.338 1.00 94.69 81 ASP A CA 1
ATOM 576 C C . ASP A 1 81 ? 11.951 -4.869 -0.425 1.00 94.69 81 ASP A C 1
ATOM 578 O O . ASP A 1 81 ? 12.205 -6.067 -0.264 1.00 94.69 81 ASP A O 1
ATOM 582 N N . ALA A 1 82 ? 12.902 -3.972 -0.684 1.00 91.88 82 ALA A N 1
ATOM 583 C CA . ALA A 1 82 ? 14.328 -4.285 -0.779 1.00 91.88 82 ALA A CA 1
ATOM 584 C C . ALA A 1 82 ? 14.949 -4.795 0.538 1.00 91.88 82 ALA A C 1
ATOM 586 O O . ALA A 1 82 ? 16.065 -5.302 0.525 1.00 91.88 82 ALA A O 1
ATOM 587 N N . ALA A 1 83 ? 14.240 -4.671 1.666 1.00 92.44 83 ALA A N 1
ATOM 588 C CA . ALA A 1 83 ? 14.632 -5.224 2.960 1.00 92.44 83 ALA A CA 1
ATOM 589 C C . ALA A 1 83 ? 13.937 -6.571 3.250 1.00 92.44 83 ALA A C 1
ATOM 591 O O . ALA A 1 83 ? 13.856 -6.981 4.408 1.00 92.44 83 ALA A O 1
ATOM 592 N N . GLU A 1 84 ? 13.392 -7.226 2.217 1.00 92.62 84 GLU A N 1
ATOM 593 C CA . GLU A 1 84 ? 12.704 -8.524 2.286 1.00 92.62 84 GLU A CA 1
ATOM 594 C C . GLU A 1 84 ? 11.492 -8.530 3.236 1.00 92.62 84 GLU A C 1
ATOM 596 O O . GLU A 1 84 ? 11.100 -9.555 3.802 1.00 92.62 84 GLU A O 1
ATOM 601 N N . ARG A 1 85 ? 10.849 -7.368 3.414 1.00 96.25 85 ARG A N 1
ATOM 602 C CA . ARG A 1 85 ? 9.623 -7.250 4.208 1.00 96.25 85 ARG A CA 1
ATOM 603 C C . ARG A 1 85 ? 8.402 -7.452 3.321 1.00 96.25 85 ARG A C 1
ATOM 605 O O . ARG A 1 85 ? 8.216 -6.751 2.330 1.00 96.25 85 ARG A O 1
ATOM 612 N N . TRP A 1 86 ? 7.540 -8.371 3.730 1.00 96.56 86 TRP A N 1
ATOM 613 C CA . TRP A 1 86 ? 6.363 -8.834 3.005 1.00 96.56 86 TRP A CA 1
ATOM 614 C C . TRP A 1 86 ? 5.211 -7.847 3.060 1.00 96.56 86 TRP A C 1
ATOM 616 O O . TRP A 1 86 ? 4.798 -7.409 4.144 1.00 96.56 86 TRP A O 1
ATOM 626 N N . LEU A 1 87 ? 4.650 -7.572 1.886 1.00 98.06 87 LEU A N 1
ATOM 627 C CA . LEU A 1 87 ? 3.401 -6.849 1.739 1.00 98.06 87 LEU A CA 1
ATOM 628 C C . LEU A 1 87 ? 2.250 -7.632 2.381 1.00 98.06 87 LEU A C 1
ATOM 630 O O . LEU A 1 87 ? 2.028 -8.814 2.114 1.00 98.06 87 LEU A O 1
ATOM 634 N N . HIS A 1 88 ? 1.496 -6.948 3.233 1.00 98.19 88 HIS A N 1
ATOM 635 C CA . HIS A 1 88 ? 0.308 -7.493 3.875 1.00 98.19 88 HIS A CA 1
ATOM 636 C C . HIS A 1 88 ? -0.765 -6.421 4.067 1.00 98.19 88 HIS A C 1
ATOM 638 O O . HIS A 1 88 ? -0.487 -5.217 4.100 1.00 98.19 88 HIS A O 1
ATOM 644 N N . TYR A 1 89 ? -2.006 -6.877 4.215 1.00 98.50 89 TYR A N 1
ATOM 645 C CA . TYR A 1 89 ? -3.173 -6.041 4.485 1.00 98.50 89 TYR A CA 1
ATOM 646 C C . TYR A 1 89 ? -4.078 -6.685 5.539 1.00 98.50 89 TYR A C 1
ATOM 648 O O . TYR A 1 89 ? -3.831 -7.810 5.967 1.00 98.50 89 TYR A O 1
ATOM 656 N N . TYR A 1 90 ? -5.129 -5.980 5.961 1.00 98.06 90 TYR A N 1
ATOM 657 C CA . TYR A 1 90 ? -6.077 -6.457 6.974 1.00 98.06 90 TYR A CA 1
ATOM 658 C C . TYR A 1 90 ? -7.443 -6.755 6.328 1.00 98.06 90 TYR A C 1
ATOM 660 O O . TYR A 1 90 ? -8.185 -5.807 6.028 1.00 98.06 90 TYR A O 1
ATOM 668 N N . PRO A 1 91 ? -7.795 -8.037 6.104 1.00 97.81 91 PRO A N 1
ATOM 669 C CA . PRO A 1 91 ? -9.035 -8.428 5.430 1.00 97.81 91 PRO A CA 1
ATOM 670 C C . PRO A 1 91 ? -10.300 -8.001 6.173 1.00 97.81 91 PRO A C 1
ATOM 672 O O . PRO A 1 91 ? -11.254 -7.559 5.539 1.00 97.81 91 PRO A O 1
ATOM 675 N N . ASP A 1 92 ? -10.309 -8.060 7.507 1.00 97.31 92 ASP A N 1
ATOM 676 C CA . ASP A 1 92 ? -11.492 -7.698 8.300 1.00 97.31 92 ASP A CA 1
ATOM 677 C C . ASP A 1 92 ? -11.861 -6.222 8.139 1.00 97.31 92 ASP A C 1
ATOM 679 O O . ASP A 1 92 ? -13.039 -5.881 7.986 1.00 97.31 92 ASP A O 1
ATOM 683 N N . THR A 1 93 ? -10.862 -5.332 8.100 1.00 96.62 93 THR A N 1
ATOM 684 C CA . THR A 1 93 ? -11.117 -3.906 7.859 1.00 96.62 93 THR A CA 1
ATOM 685 C C . THR A 1 93 ? -11.559 -3.676 6.419 1.00 96.62 93 THR A C 1
ATOM 687 O O . THR A 1 93 ? -12.496 -2.915 6.194 1.00 96.62 93 THR A O 1
ATOM 690 N N . MET A 1 94 ? -10.951 -4.382 5.456 1.00 97.81 94 MET A N 1
ATOM 691 C CA . MET A 1 94 ? -11.346 -4.314 4.048 1.00 97.81 94 MET A CA 1
ATOM 692 C C . MET A 1 94 ? -12.803 -4.752 3.854 1.00 97.81 94 MET A C 1
ATOM 694 O O . MET A 1 94 ? -13.570 -4.088 3.163 1.00 97.81 94 MET A O 1
ATOM 698 N N . LYS A 1 95 ? -13.211 -5.849 4.497 1.00 96.81 95 LYS A N 1
ATOM 699 C CA . LYS A 1 95 ? -14.575 -6.380 4.442 1.00 96.81 95 LYS A CA 1
ATOM 700 C C . LYS A 1 95 ? -15.585 -5.434 5.090 1.00 96.81 95 LYS A C 1
ATOM 702 O O . LYS A 1 95 ? -16.670 -5.255 4.548 1.00 96.81 95 LYS A O 1
ATOM 707 N N . THR A 1 96 ? -15.231 -4.851 6.233 1.00 96.75 96 THR A N 1
ATOM 708 C CA . THR A 1 96 ? -16.145 -4.031 7.043 1.00 96.75 96 THR A CA 1
ATOM 709 C C . THR A 1 96 ? -16.305 -2.617 6.489 1.00 96.75 96 THR A C 1
ATOM 711 O O . THR A 1 96 ? -17.417 -2.102 6.435 1.00 96.75 96 THR A O 1
ATOM 714 N N . TYR A 1 97 ? -15.206 -1.989 6.067 1.00 96.81 97 TYR A N 1
ATOM 715 C CA . TYR A 1 97 ? -15.175 -0.567 5.707 1.00 96.81 97 TYR A CA 1
ATOM 716 C C . TYR A 1 97 ? -14.896 -0.316 4.223 1.00 96.81 97 TYR A C 1
ATOM 718 O O . TYR A 1 97 ? -14.913 0.832 3.783 1.00 96.81 97 TYR A O 1
ATOM 726 N N . GLY A 1 98 ? -14.597 -1.360 3.446 1.00 97.31 98 GLY A N 1
ATOM 727 C CA . GLY A 1 98 ? -14.188 -1.216 2.048 1.00 97.31 98 GLY A CA 1
ATOM 728 C C . GLY A 1 98 ? -12.781 -0.643 1.868 1.00 97.31 98 GLY A C 1
ATOM 729 O O . GLY A 1 98 ? -12.368 -0.385 0.741 1.00 97.31 98 GLY A O 1
ATOM 730 N N . VAL A 1 99 ? -12.038 -0.434 2.960 1.00 97.94 99 VAL A N 1
ATOM 731 C CA . VAL A 1 99 ? -10.678 0.114 2.952 1.00 97.94 99 VAL A CA 1
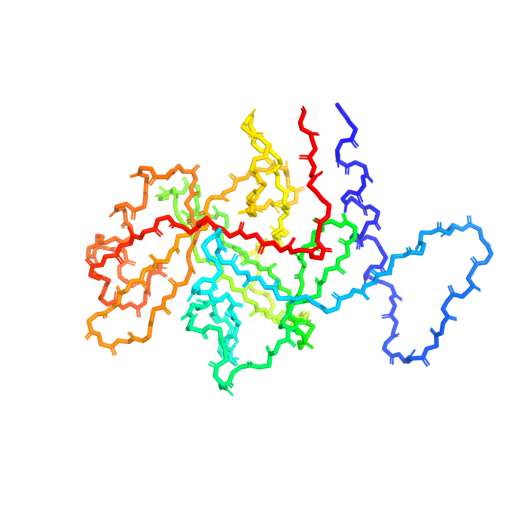ATOM 732 C C . VAL A 1 99 ? -9.793 -0.589 3.983 1.00 97.94 99 VAL A C 1
ATOM 734 O O . VAL A 1 99 ? -10.263 -1.100 5.003 1.00 97.94 99 VAL A O 1
ATOM 737 N N . SER A 1 100 ? -8.487 -0.636 3.735 1.00 98.12 100 SER A N 1
ATOM 738 C CA . SER A 1 100 ? -7.527 -1.280 4.635 1.00 98.12 100 SER A CA 1
ATOM 739 C C . SER A 1 100 ? -6.155 -0.627 4.586 1.00 98.12 100 SER A C 1
ATOM 741 O O . SER A 1 100 ? -5.774 0.013 3.607 1.00 98.12 100 SER A O 1
ATOM 743 N N . ARG A 1 101 ? -5.391 -0.823 5.661 1.00 97.62 101 ARG A N 1
ATOM 744 C CA . ARG A 1 101 ? -3.958 -0.530 5.686 1.00 97.62 101 ARG A CA 1
ATOM 745 C C . ARG A 1 101 ? -3.231 -1.536 4.796 1.00 97.62 101 ARG A C 1
ATOM 747 O O . ARG A 1 101 ? -3.483 -2.732 4.910 1.00 97.62 101 ARG A O 1
ATOM 754 N N . ILE A 1 102 ? -2.284 -1.053 3.998 1.00 98.12 102 ILE A N 1
ATOM 755 C CA . ILE A 1 102 ? -1.235 -1.876 3.391 1.00 98.12 102 ILE A CA 1
ATOM 756 C C . ILE A 1 102 ? 0.085 -1.557 4.075 1.00 98.12 102 ILE A C 1
ATOM 758 O O . ILE A 1 102 ? 0.379 -0.401 4.387 1.00 98.12 102 ILE A O 1
ATOM 762 N N . ARG A 1 103 ? 0.852 -2.597 4.378 1.00 97.88 103 ARG A N 1
ATOM 763 C CA . ARG A 1 103 ? 2.096 -2.490 5.133 1.00 97.88 103 ARG A CA 1
ATOM 764 C C . ARG A 1 103 ? 3.111 -3.501 4.639 1.00 97.88 103 ARG A C 1
ATOM 766 O O . ARG A 1 103 ? 2.753 -4.464 3.970 1.00 97.88 103 ARG A O 1
ATOM 773 N N . VAL A 1 104 ? 4.357 -3.305 5.051 1.00 97.94 104 VAL A N 1
ATOM 774 C CA . VAL A 1 104 ? 5.416 -4.312 4.958 1.00 97.94 104 VAL A CA 1
ATOM 775 C C . VAL A 1 104 ? 5.873 -4.753 6.349 1.00 97.94 104 VAL A C 1
ATOM 777 O O . VAL A 1 104 ? 5.929 -3.937 7.272 1.00 97.94 104 VAL A O 1
ATOM 780 N N . ALA A 1 105 ? 6.187 -6.036 6.522 1.00 97.81 105 ALA A N 1
ATOM 781 C CA . ALA A 1 105 ? 6.810 -6.567 7.739 1.00 97.81 105 ALA A CA 1
ATOM 782 C C . ALA A 1 105 ? 7.693 -7.783 7.430 1.00 97.81 105 ALA A C 1
ATOM 784 O O . ALA A 1 105 ? 7.439 -8.512 6.476 1.00 97.81 105 ALA A O 1
ATOM 785 N N . ALA A 1 106 ? 8.725 -8.011 8.245 1.00 96.62 106 ALA A N 1
ATOM 786 C CA . ALA A 1 106 ? 9.548 -9.213 8.136 1.00 96.62 106 ALA A CA 1
ATOM 787 C C . ALA A 1 106 ? 8.716 -10.482 8.385 1.00 96.62 106 ALA A C 1
ATOM 789 O O . ALA A 1 106 ? 7.713 -10.454 9.113 1.00 96.62 106 ALA A O 1
ATOM 790 N N . TRP A 1 107 ? 9.161 -11.604 7.818 1.00 90.94 107 TRP A N 1
ATOM 791 C CA . TRP A 1 107 ? 8.556 -12.906 8.090 1.00 90.94 107 TRP A CA 1
ATOM 792 C C . TRP A 1 107 ? 8.545 -13.192 9.603 1.00 90.94 107 TRP A C 1
ATOM 794 O O . TRP A 1 107 ? 9.492 -12.871 10.317 1.00 90.94 107 TRP A O 1
ATOM 804 N N . GLY A 1 108 ? 7.434 -13.721 10.118 1.00 93.75 108 GLY A N 1
ATOM 805 C CA . GLY A 1 108 ? 7.219 -13.932 11.559 1.00 93.75 108 GLY A CA 1
ATOM 806 C C . GLY A 1 108 ? 6.777 -12.695 12.360 1.00 93.75 108 GLY A C 1
ATOM 807 O O . GLY A 1 108 ? 6.283 -12.853 13.472 1.00 93.75 108 GLY A O 1
ATOM 808 N N . SER A 1 109 ? 6.870 -11.482 11.799 1.00 96.31 109 SER A N 1
ATOM 809 C CA . SER A 1 109 ? 6.349 -10.241 12.414 1.00 96.31 109 SER A CA 1
ATOM 810 C C . SER A 1 109 ? 5.019 -9.769 11.810 1.00 96.31 109 SER A C 1
ATOM 812 O O . SER A 1 109 ? 4.495 -8.720 12.187 1.00 96.31 109 SER A O 1
ATOM 814 N N . ILE A 1 110 ? 4.465 -10.524 10.859 1.00 97.12 110 ILE A N 1
ATOM 815 C CA . ILE A 1 110 ? 3.172 -10.231 10.233 1.00 97.12 110 ILE A CA 1
ATOM 816 C C . ILE A 1 110 ? 2.055 -10.537 11.247 1.00 97.12 110 ILE A C 1
ATOM 818 O O . ILE A 1 110 ? 2.023 -11.643 11.796 1.00 97.12 110 ILE A O 1
ATOM 822 N N . PRO A 1 111 ? 1.128 -9.599 11.522 1.00 96.75 111 PRO A N 1
ATOM 823 C CA . PRO A 1 111 ? 0.018 -9.852 12.436 1.00 96.75 111 PRO A CA 1
ATOM 824 C C . PRO A 1 111 ? -0.838 -11.043 11.993 1.00 96.75 111 PRO A C 1
ATOM 826 O O . PRO A 1 111 ? -1.157 -11.172 10.817 1.00 96.75 111 PRO A O 1
ATOM 829 N N . LYS A 1 112 ? -1.306 -11.862 12.944 1.00 96.06 112 LYS A N 1
ATOM 830 C CA . LYS A 1 112 ? -2.163 -13.033 12.655 1.00 96.06 112 LYS A CA 1
ATOM 831 C C . LYS A 1 112 ? -3.489 -12.685 11.968 1.00 96.06 112 LYS A C 1
ATOM 833 O O . LYS A 1 112 ? -4.102 -13.547 11.358 1.00 96.06 112 LYS A O 1
ATOM 838 N N . THR A 1 113 ? -3.944 -11.443 12.113 1.00 95.50 113 THR A N 1
ATOM 839 C CA . THR A 1 113 ? -5.166 -10.918 11.486 1.00 95.50 113 THR A CA 1
ATOM 840 C C . THR A 1 113 ? -4.921 -10.326 10.096 1.00 95.50 113 THR A C 1
ATOM 842 O O . THR A 1 113 ? -5.846 -9.790 9.490 1.00 95.50 113 THR A O 1
ATOM 845 N N . ALA A 1 114 ? -3.680 -10.360 9.606 1.00 97.50 114 ALA A N 1
ATOM 846 C CA . ALA A 1 114 ? -3.309 -9.867 8.292 1.00 97.50 114 ALA A CA 1
ATOM 847 C C . ALA A 1 114 ? -3.134 -11.018 7.297 1.00 97.50 114 ALA A C 1
ATOM 849 O O . ALA A 1 114 ? -2.720 -12.115 7.666 1.00 97.50 114 ALA A O 1
ATOM 850 N N . ASN A 1 115 ? -3.377 -10.724 6.021 1.00 97.81 115 ASN A N 1
ATOM 851 C CA . ASN A 1 115 ? -3.078 -11.624 4.911 1.00 97.81 115 ASN A CA 1
ATOM 852 C C . ASN A 1 115 ? -1.995 -11.020 4.022 1.00 97.81 115 ASN A C 1
ATOM 854 O O . ASN A 1 115 ? -1.903 -9.797 3.880 1.00 97.81 115 ASN A O 1
ATOM 858 N N . LEU A 1 116 ? -1.213 -11.893 3.387 1.00 97.25 116 LEU A N 1
ATOM 859 C CA . LEU A 1 116 ? -0.280 -11.495 2.341 1.00 97.25 116 LEU A CA 1
ATOM 860 C C . LEU A 1 116 ? -1.029 -10.902 1.150 1.00 97.25 116 LEU A C 1
ATOM 862 O O . LEU A 1 116 ? -2.145 -11.312 0.814 1.00 97.25 116 LEU A O 1
ATOM 866 N N . ILE A 1 117 ? -0.384 -9.936 0.513 1.00 97.62 117 ILE A N 1
ATOM 867 C CA . ILE A 1 117 ? -0.882 -9.287 -0.689 1.00 97.62 117 ILE A CA 1
ATOM 868 C C . ILE A 1 117 ? 0.289 -8.984 -1.616 1.00 97.62 117 ILE A C 1
ATOM 870 O O . ILE A 1 117 ? 1.406 -8.775 -1.158 1.00 97.62 117 ILE A O 1
ATOM 874 N N . SER A 1 118 ? 0.035 -8.960 -2.916 1.00 96.19 118 SER A N 1
ATOM 875 C CA . SER A 1 118 ? 1.020 -8.579 -3.930 1.00 96.19 118 SER A CA 1
ATOM 876 C C . SER A 1 118 ? 0.601 -7.288 -4.623 1.00 96.19 118 SER A C 1
ATOM 878 O O . SER A 1 118 ? -0.589 -6.988 -4.666 1.00 96.19 118 SER A O 1
ATOM 880 N N . LEU A 1 119 ? 1.541 -6.537 -5.198 1.00 95.94 119 LEU A N 1
ATOM 881 C CA . LEU A 1 119 ? 1.218 -5.528 -6.213 1.00 95.94 119 LEU A CA 1
ATOM 882 C C . LEU A 1 119 ? 1.530 -6.115 -7.584 1.00 95.94 119 LEU A C 1
ATOM 884 O O . LEU A 1 119 ? 2.676 -6.450 -7.861 1.00 95.94 119 LEU A O 1
ATOM 888 N N . SER A 1 120 ? 0.523 -6.240 -8.438 1.00 93.12 120 SER A N 1
ATOM 889 C CA . SER A 1 120 ? 0.658 -6.854 -9.760 1.00 93.12 120 SER A CA 1
ATOM 890 C C . SER A 1 120 ? 0.209 -5.884 -10.836 1.00 93.12 120 SER A C 1
ATOM 892 O O . SER A 1 120 ? -0.793 -5.187 -10.667 1.00 93.12 120 SER A O 1
ATOM 894 N N . GLN A 1 121 ? 0.955 -5.822 -11.937 1.00 89.81 121 GLN A N 1
ATOM 895 C CA . GLN A 1 121 ? 0.652 -4.890 -13.016 1.00 89.81 121 GLN A CA 1
ATOM 896 C C . GLN A 1 121 ? -0.438 -5.490 -13.901 1.00 89.81 121 GLN A C 1
ATOM 898 O O . GLN A 1 121 ? -0.239 -6.546 -14.488 1.00 89.81 121 GLN A O 1
ATOM 903 N N . ILE A 1 122 ? -1.592 -4.837 -13.986 1.00 86.12 122 ILE A N 1
ATOM 904 C CA . ILE A 1 122 ? -2.738 -5.278 -14.782 1.00 86.12 122 ILE A CA 1
ATOM 905 C C . ILE A 1 122 ? -2.887 -4.356 -15.987 1.00 86.12 122 ILE A C 1
ATOM 907 O O . ILE A 1 122 ? -2.892 -3.131 -15.842 1.00 86.12 122 ILE A O 1
ATOM 911 N N . ALA A 1 123 ? -2.995 -4.942 -17.179 1.00 82.94 123 ALA A N 1
ATOM 912 C CA . ALA A 1 123 ? -3.232 -4.194 -18.405 1.00 82.94 123 ALA A CA 1
ATOM 913 C C . ALA A 1 123 ? -4.673 -3.661 -18.431 1.00 82.94 123 ALA A C 1
ATOM 915 O O . ALA A 1 123 ? -5.637 -4.417 -18.333 1.00 82.94 123 ALA A O 1
ATOM 916 N N . GLY A 1 124 ? -4.820 -2.348 -18.580 1.00 71.50 124 GLY A N 1
ATOM 917 C CA . GLY A 1 124 ? -6.091 -1.706 -18.880 1.00 71.50 124 GLY A CA 1
ATOM 918 C C . GLY A 1 124 ? -6.459 -1.841 -20.358 1.00 71.50 124 GLY A C 1
ATOM 919 O O . GLY A 1 124 ? -5.617 -2.100 -21.220 1.00 71.50 124 GLY A O 1
ATOM 920 N N . THR A 1 125 ? -7.729 -1.596 -20.672 1.00 65.69 125 THR A N 1
ATOM 921 C CA . THR A 1 125 ? -8.279 -1.682 -22.038 1.00 65.69 125 THR A CA 1
ATOM 922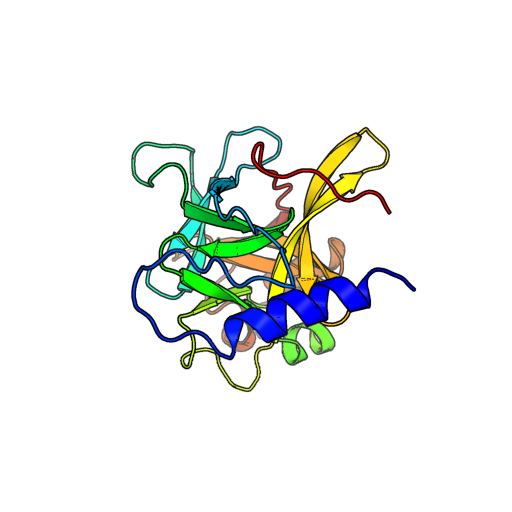 C C . THR A 1 125 ? -7.665 -0.679 -23.018 1.00 65.69 125 THR A C 1
ATOM 924 O O . THR A 1 125 ? -7.706 -0.896 -24.224 1.00 65.69 125 THR A O 1
ATOM 927 N N . SER A 1 126 ? -7.064 0.401 -22.515 1.00 63.44 126 SER A N 1
ATOM 928 C CA . SER A 1 126 ? -6.345 1.412 -23.299 1.00 63.44 126 SER A CA 1
ATOM 929 C C . SER A 1 126 ? -4.861 1.086 -23.525 1.00 63.44 126 SER A C 1
ATOM 931 O O . SER A 1 126 ? -4.135 1.915 -24.068 1.00 63.44 126 SER A O 1
ATOM 933 N N . GLY A 1 127 ? -4.383 -0.079 -23.072 1.00 64.06 127 GLY A N 1
ATOM 934 C CA . GLY A 1 127 ? -2.966 -0.459 -23.110 1.00 64.06 127 GLY A CA 1
ATOM 935 C C . GLY A 1 127 ? -2.116 0.136 -21.980 1.00 64.06 127 GLY A C 1
ATOM 936 O O . GLY A 1 127 ? -0.962 -0.254 -21.821 1.00 64.06 127 GLY A O 1
ATOM 937 N N . ALA A 1 128 ? -2.671 1.037 -21.160 1.00 71.50 128 ALA A N 1
ATOM 938 C CA . ALA A 1 128 ? -2.023 1.501 -19.934 1.00 71.50 128 ALA A CA 1
ATOM 939 C C . ALA A 1 128 ? -2.046 0.392 -18.875 1.00 71.50 128 ALA A C 1
ATOM 941 O O . ALA A 1 128 ? -3.097 -0.197 -18.634 1.00 71.50 128 ALA A O 1
ATOM 942 N N . ALA A 1 129 ? -0.914 0.119 -18.227 1.00 82.31 129 ALA A N 1
ATOM 943 C CA . ALA A 1 129 ? -0.823 -0.905 -17.194 1.00 82.31 129 ALA A CA 1
ATOM 944 C C . ALA A 1 129 ? -0.702 -0.268 -15.807 1.00 82.31 129 ALA A C 1
ATOM 946 O O . ALA A 1 129 ? 0.102 0.642 -15.617 1.00 82.31 129 ALA A O 1
ATOM 947 N N . LEU A 1 130 ? -1.497 -0.743 -14.849 1.00 89.88 130 LEU A N 1
ATOM 948 C CA . LEU A 1 130 ? -1.540 -0.198 -13.493 1.00 89.88 130 LEU A CA 1
ATOM 949 C C . LEU A 1 130 ? -1.316 -1.295 -12.459 1.00 89.88 130 LEU A C 1
ATOM 951 O O . LEU A 1 130 ? -1.820 -2.407 -12.595 1.00 89.88 130 LEU A O 1
ATOM 955 N N . LEU A 1 131 ? -0.583 -0.974 -11.400 1.00 92.81 131 LEU A N 1
ATOM 956 C CA . LEU A 1 131 ? -0.425 -1.848 -10.249 1.00 92.81 131 LEU A CA 1
ATOM 957 C C . LEU A 1 131 ? -1.713 -1.871 -9.428 1.00 92.81 131 LEU A C 1
ATOM 959 O O . LEU A 1 131 ? -2.132 -0.855 -8.871 1.00 92.81 131 LEU A O 1
ATOM 963 N N . LEU A 1 132 ? -2.292 -3.061 -9.308 1.00 94.44 132 LEU A N 1
ATOM 964 C CA . LEU A 1 132 ? -3.364 -3.360 -8.370 1.00 94.44 132 LEU A CA 1
ATOM 965 C C . LEU A 1 132 ? -2.835 -4.261 -7.263 1.00 94.44 132 LEU A C 1
ATOM 967 O O . LEU A 1 132 ? -1.939 -5.078 -7.480 1.00 94.44 132 LEU A O 1
ATOM 971 N N . ALA A 1 133 ? -3.402 -4.116 -6.070 1.00 96.81 133 ALA A N 1
ATOM 972 C CA . ALA A 1 133 ? -3.067 -4.989 -4.963 1.00 96.81 133 ALA A CA 1
ATOM 973 C C . ALA A 1 133 ? -3.930 -6.253 -5.036 1.00 96.81 133 ALA A C 1
ATOM 975 O O . ALA A 1 133 ? -5.150 -6.135 -5.017 1.00 96.81 133 ALA A O 1
ATOM 976 N N . ILE A 1 134 ? -3.323 -7.436 -5.135 1.00 96.06 134 ILE A N 1
ATOM 977 C CA . ILE A 1 134 ? -4.026 -8.713 -5.316 1.00 96.06 134 ILE A CA 1
ATOM 978 C C . ILE A 1 134 ? -3.722 -9.636 -4.144 1.00 96.06 134 ILE A C 1
ATOM 980 O O . ILE A 1 134 ? -2.552 -9.923 -3.865 1.00 96.06 134 ILE A O 1
ATOM 984 N N . ASP A 1 135 ? -4.769 -10.075 -3.444 1.00 95.69 135 ASP A N 1
ATOM 985 C CA . ASP A 1 135 ? -4.637 -10.996 -2.315 1.00 95.69 135 ASP A CA 1
ATOM 986 C C . ASP A 1 135 ? -4.515 -12.464 -2.746 1.00 95.69 135 ASP A C 1
ATOM 988 O O . ASP A 1 135 ? -4.634 -12.824 -3.918 1.00 95.69 135 ASP A O 1
ATOM 992 N N . THR A 1 136 ? -4.289 -13.339 -1.766 1.00 91.94 136 THR A N 1
ATOM 993 C CA . THR A 1 136 ? -4.130 -14.785 -1.981 1.00 91.94 136 THR A CA 1
ATOM 994 C C . THR A 1 136 ? -5.392 -15.496 -2.481 1.00 91.94 136 THR A C 1
ATOM 996 O O . THR A 1 136 ? -5.318 -16.657 -2.878 1.00 91.94 136 THR A O 1
ATOM 999 N N . LEU A 1 137 ? -6.545 -14.821 -2.476 1.00 93.56 137 LEU A N 1
ATOM 1000 C CA . LEU A 1 137 ? -7.821 -15.328 -2.979 1.00 93.56 137 LEU A CA 1
ATOM 1001 C C . LEU A 1 137 ? -8.154 -14.776 -4.376 1.00 93.56 137 LEU A C 1
ATOM 1003 O O . LEU A 1 137 ? -9.160 -15.172 -4.962 1.00 93.56 137 LEU A O 1
ATOM 1007 N N . GLY A 1 138 ? -7.314 -13.889 -4.920 1.00 91.25 138 GLY A N 1
ATOM 1008 C CA . GLY A 1 138 ? -7.514 -13.252 -6.220 1.00 91.25 138 GLY A CA 1
ATOM 1009 C C . GLY A 1 138 ? -8.411 -12.013 -6.189 1.00 91.25 138 GLY A C 1
ATOM 1010 O O . GLY A 1 138 ? -8.810 -11.536 -7.251 1.00 91.25 138 GLY A O 1
ATOM 1011 N N . ASN A 1 139 ? -8.730 -11.468 -5.010 1.00 95.31 139 ASN A N 1
ATOM 1012 C CA . ASN A 1 139 ? -9.403 -10.173 -4.920 1.00 95.31 139 ASN A CA 1
ATOM 1013 C C . ASN A 1 139 ? -8.402 -9.061 -5.237 1.00 95.31 139 ASN A C 1
ATOM 1015 O O . ASN A 1 139 ? -7.285 -9.073 -4.718 1.00 95.31 139 ASN A O 1
ATOM 1019 N N . TYR A 1 140 ? -8.818 -8.084 -6.042 1.00 94.44 140 TYR A N 1
ATOM 1020 C CA . TYR A 1 140 ? -8.011 -6.910 -6.360 1.00 94.44 140 TYR A CA 1
ATOM 1021 C C . TYR A 1 140 ? -8.507 -5.668 -5.612 1.00 94.44 140 TYR A C 1
ATOM 1023 O O . TYR A 1 140 ? -9.705 -5.484 -5.391 1.00 94.44 140 TYR A O 1
ATOM 1031 N N . PHE A 1 141 ? -7.571 -4.797 -5.242 1.00 97.12 141 PHE A N 1
ATOM 1032 C CA . PHE A 1 141 ? -7.818 -3.557 -4.516 1.00 97.12 141 PHE A CA 1
ATOM 1033 C C . PHE A 1 141 ? -6.996 -2.411 -5.108 1.00 97.12 141 PHE A C 1
ATOM 1035 O O . PHE A 1 141 ? -5.905 -2.610 -5.650 1.00 97.12 141 PHE A O 1
ATOM 1042 N N . TYR A 1 142 ? -7.516 -1.197 -4.967 1.00 96.50 142 TYR A N 1
ATOM 1043 C CA . TYR A 1 142 ? -6.930 0.021 -5.511 1.00 96.50 142 TYR A CA 1
ATOM 1044 C C . TYR A 1 142 ? -6.020 0.691 -4.478 1.00 96.50 142 TYR A C 1
ATOM 1046 O O . TYR A 1 142 ? -6.496 1.020 -3.386 1.00 96.50 142 TYR A O 1
ATOM 1054 N N . PRO A 1 143 ? -4.739 0.937 -4.801 1.00 97.19 143 PRO A N 1
ATOM 1055 C CA . PRO A 1 143 ? -3.879 1.781 -3.985 1.00 97.19 143 PRO A CA 1
ATOM 1056 C C . PRO A 1 143 ? -4.392 3.227 -3.939 1.00 97.19 143 PRO A C 1
ATOM 1058 O O . PRO A 1 143 ? -4.765 3.814 -4.956 1.00 97.19 143 PRO A O 1
ATOM 1061 N N . VAL A 1 144 ? -4.393 3.814 -2.746 1.00 97.62 144 VAL A N 1
ATOM 1062 C CA . VAL A 1 144 ? -4.840 5.187 -2.483 1.00 97.62 144 VAL A CA 1
ATOM 1063 C C . VAL A 1 144 ? -3.820 5.858 -1.575 1.00 97.62 144 VAL A C 1
ATOM 1065 O O . VAL A 1 144 ? -3.461 5.296 -0.544 1.00 97.62 144 VAL A O 1
ATOM 1068 N N . VAL A 1 145 ? -3.363 7.058 -1.923 1.00 97.25 145 VAL A N 1
ATOM 1069 C CA . VAL A 1 145 ? -2.545 7.879 -1.024 1.00 97.25 145 VAL A CA 1
ATOM 1070 C C . VAL A 1 145 ? -3.453 8.769 -0.206 1.00 97.25 145 VAL A C 1
ATOM 1072 O O . VAL A 1 145 ? -4.353 9.393 -0.752 1.00 97.25 145 VAL A O 1
ATOM 1075 N N . CYS A 1 146 ? -3.189 8.868 1.090 1.00 97.56 146 CYS A N 1
ATOM 1076 C CA . CYS A 1 146 ? -3.832 9.833 1.962 1.00 97.56 146 CYS A CA 1
ATOM 1077 C C . CYS A 1 146 ? -2.805 10.804 2.539 1.00 97.56 146 CYS A C 1
ATOM 1079 O O . CYS A 1 146 ? -1.745 10.394 3.024 1.00 97.56 146 CYS A O 1
ATOM 1081 N N . THR A 1 147 ? -3.132 12.090 2.501 1.00 97.00 147 THR A N 1
ATOM 1082 C CA . THR A 1 147 ? -2.374 13.164 3.143 1.00 97.00 147 THR A CA 1
ATOM 1083 C C . THR A 1 147 ? -2.935 13.443 4.534 1.00 97.00 147 THR A C 1
ATOM 1085 O O . THR A 1 147 ? -4.104 13.182 4.824 1.00 97.00 147 THR A O 1
ATOM 1088 N N . TYR A 1 148 ? -2.066 13.919 5.419 1.00 96.62 148 TYR A N 1
ATOM 1089 C CA . TYR A 1 148 ? -2.383 14.193 6.816 1.00 96.62 148 TYR A CA 1
ATOM 1090 C C . TYR A 1 148 ? -2.069 15.650 7.132 1.00 96.62 148 TYR A C 1
ATOM 1092 O O . TYR A 1 148 ? -1.186 16.242 6.514 1.00 96.62 148 TYR A O 1
ATOM 1100 N N . SER A 1 149 ? -2.748 16.207 8.134 1.00 92.69 149 SER A N 1
ATOM 1101 C CA . SER A 1 149 ? -2.462 17.566 8.613 1.00 92.69 149 SER A CA 1
ATOM 1102 C C . SER A 1 149 ? -1.148 17.673 9.395 1.00 92.69 149 SER A C 1
ATOM 1104 O O . SER A 1 149 ? -0.574 18.751 9.484 1.00 92.69 149 SER A O 1
ATOM 1106 N N . ASP A 1 150 ? -0.702 16.574 10.005 1.00 90.06 150 ASP A N 1
ATOM 1107 C CA . ASP A 1 150 ? 0.344 16.550 11.035 1.00 90.06 150 ASP A CA 1
ATOM 1108 C C . ASP A 1 150 ? 1.382 15.431 10.838 1.00 90.06 150 ASP A C 1
ATOM 1110 O O . ASP A 1 150 ? 2.252 15.230 11.684 1.00 90.06 150 ASP A O 1
ATOM 1114 N N . GLN A 1 151 ? 1.290 14.662 9.750 1.00 93.25 151 GLN A N 1
ATOM 1115 C CA . GLN A 1 151 ? 2.123 13.482 9.505 1.00 93.25 151 GLN A CA 1
ATOM 1116 C C . GLN A 1 151 ? 2.462 13.337 8.019 1.00 93.25 151 GLN A C 1
ATOM 1118 O O . GLN A 1 151 ? 1.830 13.935 7.149 1.00 93.25 151 GLN A O 1
ATOM 1123 N N . SER A 1 152 ? 3.447 12.492 7.709 1.00 93.69 152 SER A N 1
ATOM 1124 C CA . SER A 1 152 ? 3.719 12.090 6.327 1.00 93.69 152 SER A CA 1
ATOM 1125 C C . SER A 1 152 ? 2.515 11.370 5.709 1.00 93.69 152 SER A C 1
ATOM 1127 O O . SER A 1 152 ? 1.770 10.674 6.405 1.00 93.69 152 SER A O 1
ATOM 1129 N N . ASN A 1 153 ? 2.364 11.504 4.386 1.00 95.94 153 ASN A N 1
ATOM 1130 C CA . ASN A 1 153 ? 1.346 10.782 3.616 1.00 95.94 153 ASN A CA 1
ATOM 1131 C C . ASN A 1 153 ? 1.454 9.268 3.842 1.00 95.94 153 ASN A C 1
ATOM 1133 O O . ASN A 1 153 ? 2.543 8.789 4.124 1.00 95.94 153 ASN A O 1
ATOM 1137 N N . LYS A 1 154 ? 0.368 8.507 3.716 1.00 97.62 154 LYS A N 1
ATOM 1138 C CA . LYS A 1 154 ? 0.403 7.037 3.809 1.00 97.62 154 LYS A CA 1
ATOM 1139 C C . LYS A 1 154 ? -0.435 6.426 2.700 1.00 97.62 154 LYS A C 1
ATOM 1141 O O . LYS A 1 154 ? -1.431 7.016 2.287 1.00 97.62 154 LYS A O 1
ATOM 1146 N N . VAL A 1 155 ? -0.047 5.242 2.247 1.00 97.88 155 VAL A N 1
ATOM 1147 C CA . VAL A 1 155 ? -0.786 4.483 1.237 1.00 97.88 155 VAL A CA 1
ATOM 1148 C C . VAL A 1 155 ? -1.698 3.455 1.903 1.00 97.88 155 VAL A C 1
ATOM 1150 O O . VAL A 1 155 ? -1.315 2.765 2.848 1.00 97.88 155 VAL A O 1
ATOM 1153 N N . PHE A 1 156 ? -2.917 3.362 1.388 1.00 98.38 156 PHE A N 1
ATOM 1154 C CA . PHE A 1 156 ? -3.987 2.462 1.798 1.00 98.38 156 PHE A CA 1
ATOM 1155 C C . PHE A 1 156 ? -4.514 1.693 0.588 1.00 98.38 156 PHE A C 1
ATOM 1157 O O . PHE A 1 156 ? -4.157 1.977 -0.555 1.00 98.38 156 PHE A O 1
ATOM 1164 N N . LEU A 1 157 ? -5.387 0.728 0.853 1.00 98.31 157 LEU A N 1
ATOM 1165 C CA . LEU A 1 157 ? -6.137 0.004 -0.163 1.00 98.31 157 LEU A CA 1
ATOM 1166 C C . LEU A 1 157 ? -7.617 0.326 -0.041 1.00 98.31 157 LEU A C 1
ATOM 1168 O O . LEU A 1 157 ? -8.139 0.399 1.072 1.00 98.31 157 LEU A O 1
ATOM 1172 N N . ALA A 1 158 ? -8.289 0.435 -1.180 1.00 97.94 158 ALA A N 1
ATOM 1173 C CA . ALA A 1 158 ? -9.736 0.534 -1.276 1.00 97.94 158 ALA A CA 1
ATOM 1174 C C . ALA A 1 158 ? -10.290 -0.575 -2.177 1.00 97.94 158 ALA A C 1
ATOM 1176 O O . ALA A 1 158 ? -9.692 -0.913 -3.198 1.00 97.94 158 ALA A O 1
ATOM 1177 N N . LYS A 1 159 ? -11.444 -1.137 -1.814 1.00 96.62 159 LYS A N 1
ATOM 1178 C CA . LYS A 1 159 ? -12.157 -2.136 -2.623 1.00 96.62 159 LYS A CA 1
ATOM 1179 C C . LYS A 1 159 ? -12.800 -1.522 -3.863 1.00 96.62 159 LYS A C 1
ATOM 1181 O O . LYS A 1 159 ? -12.838 -2.154 -4.911 1.00 96.62 159 LYS A O 1
ATOM 1186 N N . ASP A 1 160 ? -13.252 -0.282 -3.748 1.00 93.94 160 ASP A N 1
ATOM 1187 C CA . ASP A 1 160 ? -13.740 0.541 -4.850 1.00 93.94 160 ASP A CA 1
ATOM 1188 C C . ASP A 1 160 ? -13.119 1.933 -4.728 1.00 93.94 160 ASP A C 1
ATOM 1190 O O . ASP A 1 160 ? -12.950 2.454 -3.622 1.00 93.94 160 ASP A O 1
ATOM 1194 N N . ILE A 1 161 ? -12.793 2.566 -5.853 1.00 88.81 161 ILE A N 1
ATOM 1195 C CA . ILE A 1 161 ? -12.188 3.895 -5.844 1.00 88.81 161 ILE A CA 1
ATOM 1196 C C . ILE A 1 161 ? -13.073 4.946 -5.162 1.00 88.81 161 ILE A C 1
ATOM 1198 O O . ILE A 1 161 ? -12.561 5.887 -4.556 1.00 88.81 161 ILE A O 1
ATOM 1202 N N . ASN A 1 162 ? -14.394 4.783 -5.197 1.00 91.12 162 ASN A N 1
ATOM 1203 C CA . ASN A 1 162 ? -15.357 5.666 -4.546 1.00 91.12 162 ASN A CA 1
ATOM 1204 C C . ASN A 1 162 ? -15.393 5.478 -3.023 1.00 91.12 162 ASN A C 1
ATOM 1206 O O . ASN A 1 162 ? -15.766 6.401 -2.301 1.00 91.12 162 ASN A O 1
ATOM 1210 N N . GLN A 1 163 ? -14.932 4.329 -2.518 1.00 91.00 163 GLN A N 1
ATOM 1211 C CA . GLN A 1 163 ? -14.829 4.053 -1.082 1.00 91.00 163 GLN A CA 1
ATOM 1212 C C . GLN A 1 163 ? -13.609 4.712 -0.428 1.00 91.00 163 GLN A C 1
ATOM 1214 O O . GLN A 1 163 ? -13.478 4.679 0.792 1.00 91.00 163 GLN A O 1
ATOM 1219 N N . ARG A 1 164 ? -12.737 5.382 -1.195 1.00 91.94 164 ARG A N 1
ATOM 1220 C CA . ARG A 1 164 ? -11.606 6.138 -0.632 1.00 91.94 164 ARG A CA 1
ATOM 1221 C C . ARG A 1 164 ? -12.037 7.252 0.328 1.00 91.94 164 ARG A C 1
ATOM 1223 O O . ARG A 1 164 ? -11.299 7.567 1.253 1.00 91.94 164 ARG A O 1
ATOM 1230 N N . SER A 1 165 ? -13.230 7.825 0.140 1.00 93.25 165 SER A N 1
ATOM 1231 C CA . SER A 1 165 ? -13.783 8.878 1.008 1.00 93.25 165 SER A CA 1
ATOM 1232 C C . SER A 1 165 ? -13.980 8.405 2.452 1.00 93.25 165 SER A C 1
ATOM 1234 O O . SER A 1 165 ? -13.883 9.202 3.383 1.00 93.25 165 SER A O 1
ATOM 1236 N N . THR A 1 166 ? -14.155 7.095 2.652 1.00 95.19 166 THR A N 1
ATOM 1237 C CA . THR A 1 166 ? -14.206 6.450 3.964 1.00 95.19 166 THR A CA 1
ATOM 1238 C C . THR A 1 166 ? -12.942 6.733 4.785 1.00 95.19 166 THR A C 1
ATOM 1240 O O . THR A 1 166 ? -13.038 6.978 5.982 1.00 95.19 166 THR A O 1
ATOM 1243 N N . LEU A 1 167 ? -11.760 6.811 4.160 1.00 95.56 167 LEU A N 1
ATOM 1244 C CA . LEU A 1 167 ? -10.489 7.081 4.854 1.00 95.56 167 LEU A CA 1
ATOM 1245 C C . LEU A 1 167 ? -10.406 8.493 5.463 1.00 95.56 167 LEU A C 1
ATOM 1247 O O . LEU A 1 167 ? -9.592 8.717 6.354 1.00 95.56 167 LEU A O 1
ATOM 1251 N N . VAL A 1 168 ? -11.250 9.433 5.030 1.00 95.88 168 VAL A N 1
ATOM 1252 C CA . VAL A 1 168 ? -11.298 10.806 5.570 1.00 95.88 168 VAL A CA 1
ATOM 1253 C C . VAL A 1 168 ? -12.246 10.902 6.777 1.00 95.88 168 VAL A C 1
ATOM 1255 O O . VAL A 1 168 ? -12.256 11.895 7.500 1.00 95.88 168 VAL A O 1
ATOM 1258 N N . GLN A 1 169 ? -13.050 9.867 7.042 1.00 95.38 169 GLN A N 1
ATOM 1259 C CA . GLN A 1 169 ? -14.033 9.903 8.121 1.00 95.38 169 GLN A CA 1
ATOM 1260 C C . GLN A 1 169 ? -13.357 9.923 9.505 1.00 95.38 169 GLN A C 1
ATOM 1262 O O . GLN A 1 169 ? -12.562 9.027 9.814 1.00 95.38 169 GLN A O 1
ATOM 1267 N N . PRO A 1 170 ? -13.723 10.865 10.401 1.00 93.56 170 PRO A N 1
ATOM 1268 C CA . PRO A 1 170 ? -13.124 10.962 11.734 1.00 93.56 170 PRO A CA 1
ATOM 1269 C C . PRO A 1 170 ? -13.263 9.690 12.581 1.00 93.56 170 PRO A C 1
ATOM 1271 O O . PRO A 1 170 ? -12.376 9.374 13.373 1.00 93.56 170 PRO A O 1
ATOM 1274 N N . SER A 1 171 ? -14.346 8.927 12.390 1.00 94.31 171 SER A N 1
ATOM 1275 C CA . SER A 1 171 ? -14.607 7.663 13.093 1.00 94.31 171 SER A CA 1
ATOM 1276 C C . SER A 1 171 ? -13.551 6.587 12.819 1.00 94.31 171 SER A C 1
ATOM 1278 O O . SER A 1 171 ? -13.325 5.723 13.665 1.00 94.31 171 SER A O 1
ATOM 1280 N N . LEU A 1 172 ? -12.863 6.643 11.675 1.00 93.62 172 LEU A N 1
ATOM 1281 C CA . LEU A 1 172 ? -11.858 5.652 11.285 1.00 93.62 172 LEU A CA 1
ATOM 1282 C C . LEU A 1 172 ? -10.429 6.046 11.657 1.00 93.62 172 LEU A C 1
ATOM 1284 O O . LEU A 1 172 ? -9.507 5.240 11.480 1.00 93.62 172 LEU A O 1
ATOM 1288 N N . ARG A 1 173 ? -10.247 7.233 12.252 1.00 92.81 173 ARG A N 1
ATOM 1289 C CA . ARG A 1 173 ? -8.948 7.750 12.700 1.00 92.81 173 ARG A CA 1
ATOM 1290 C C . ARG A 1 173 ? -8.181 6.757 13.561 1.00 92.81 173 ARG A C 1
ATOM 1292 O O . ARG A 1 173 ? -7.003 6.519 13.323 1.00 92.81 173 ARG A O 1
ATOM 1299 N N . TYR A 1 174 ? -8.839 6.165 14.549 1.00 92.31 174 TYR A N 1
ATOM 1300 C CA . TYR A 1 174 ? -8.191 5.262 15.506 1.00 92.31 174 TYR A CA 1
ATOM 1301 C C . TYR A 1 174 ? -8.256 3.784 15.091 1.00 92.31 174 TYR A C 1
ATOM 1303 O O . TYR A 1 174 ? -7.692 2.934 15.771 1.00 92.31 174 TYR A O 1
ATOM 1311 N N . ILE A 1 175 ? -8.912 3.477 13.967 1.00 92.50 175 ILE A N 1
ATOM 1312 C CA . ILE A 1 175 ? -9.152 2.105 13.495 1.00 92.50 175 ILE A CA 1
ATOM 1313 C C . ILE A 1 175 ? -8.225 1.770 12.318 1.00 92.50 175 ILE A C 1
ATOM 1315 O O . ILE A 1 175 ? -7.577 0.716 12.282 1.00 92.50 175 ILE A O 1
ATOM 1319 N N . ILE A 1 176 ? -8.146 2.681 11.345 1.00 94.56 176 ILE A N 1
ATOM 1320 C CA . ILE A 1 176 ? -7.468 2.446 10.067 1.00 94.56 176 ILE A CA 1
ATOM 1321 C C . ILE A 1 176 ? -6.328 3.434 9.861 1.00 94.56 176 ILE A C 1
ATOM 1323 O O . ILE A 1 176 ? -5.200 3.007 9.625 1.00 94.56 176 ILE A O 1
ATOM 1327 N N . THR A 1 177 ? -6.595 4.737 9.943 1.00 94.94 177 THR A N 1
ATOM 1328 C CA . THR A 1 177 ? -5.664 5.741 9.405 1.00 94.94 177 THR A CA 1
ATOM 1329 C C . THR A 1 177 ? -4.582 6.173 10.392 1.00 94.94 177 THR A C 1
ATOM 1331 O O . THR A 1 177 ? -3.502 6.603 9.977 1.00 94.94 177 THR A O 1
ATOM 1334 N N . GLY A 1 178 ? -4.821 6.042 11.696 1.00 93.56 178 GLY A N 1
ATOM 1335 C CA . GLY A 1 178 ? -3.854 6.372 12.744 1.00 93.56 178 GLY A CA 1
ATOM 1336 C C . GLY A 1 178 ? -3.443 7.849 12.768 1.00 93.56 178 GLY A C 1
ATOM 1337 O O . GLY A 1 178 ? -2.325 8.159 13.170 1.00 93.56 178 GLY A O 1
ATOM 1338 N N . GLY A 1 179 ? -4.297 8.756 12.285 1.00 93.62 179 GLY A N 1
ATOM 1339 C CA . GLY A 1 179 ? -4.012 10.191 12.203 1.00 93.62 179 GLY A CA 1
ATOM 1340 C C . GLY A 1 179 ? -5.133 10.968 11.513 1.00 93.62 179 GLY A C 1
ATOM 1341 O O . GLY A 1 179 ? -6.096 10.373 11.027 1.00 93.62 179 GLY A O 1
ATOM 1342 N N . ASN A 1 180 ? -5.023 12.296 11.501 1.00 94.69 180 ASN A N 1
ATOM 1343 C CA . ASN A 1 180 ? -6.026 13.160 10.887 1.00 94.69 180 ASN A CA 1
ATOM 1344 C C . ASN A 1 180 ? -5.784 13.287 9.377 1.00 94.69 180 ASN A C 1
ATOM 1346 O O . ASN A 1 180 ? -4.903 14.030 8.943 1.00 94.69 180 ASN A O 1
ATOM 1350 N N . VAL A 1 181 ? -6.549 12.525 8.598 1.00 96.56 181 VAL A N 1
ATOM 1351 C CA . VAL A 1 181 ? -6.476 12.517 7.135 1.00 96.56 181 VAL A CA 1
ATOM 1352 C C . VAL A 1 181 ? -7.230 13.715 6.576 1.00 96.56 181 VAL A C 1
ATOM 1354 O O . VAL A 1 181 ? -8.383 13.942 6.930 1.00 96.56 181 VAL A O 1
ATOM 1357 N N . THR A 1 182 ? -6.588 14.459 5.682 1.00 95.50 182 THR A N 1
ATOM 1358 C CA . THR A 1 182 ? -7.174 15.641 5.038 1.00 95.50 182 THR A CA 1
ATOM 1359 C C . THR A 1 182 ? -7.731 15.323 3.656 1.00 95.50 182 THR A C 1
ATOM 1361 O O . THR A 1 182 ? -8.801 15.809 3.301 1.00 95.50 182 THR A O 1
ATOM 1364 N N . GLN A 1 183 ? -7.033 14.494 2.880 1.00 95.50 183 GLN A N 1
ATOM 1365 C CA . GLN A 1 183 ? -7.424 14.133 1.519 1.00 95.50 183 GLN A CA 1
ATOM 1366 C C . GLN A 1 183 ? -6.894 12.746 1.160 1.00 95.50 183 GLN A C 1
ATOM 1368 O O . GLN A 1 183 ? -5.839 12.344 1.650 1.00 95.50 183 GLN A O 1
ATOM 1373 N N . CYS A 1 184 ? -7.616 12.029 0.295 1.00 96.81 184 CYS A N 1
ATOM 1374 C CA . CYS A 1 184 ? -7.170 10.757 -0.260 1.00 96.81 184 CYS A CA 1
ATOM 1375 C C . CYS A 1 184 ? -7.418 10.676 -1.767 1.00 96.81 184 CYS A C 1
ATOM 1377 O O . CYS A 1 184 ? -8.554 10.842 -2.221 1.00 96.81 184 CYS A O 1
ATOM 1379 N N . ASP A 1 185 ? -6.376 10.322 -2.516 1.00 95.31 185 ASP A N 1
ATOM 1380 C CA . ASP A 1 185 ? -6.380 10.275 -3.974 1.00 95.31 185 ASP A CA 1
ATOM 1381 C C . ASP A 1 185 ? -5.984 8.891 -4.505 1.00 95.31 185 ASP A C 1
ATOM 1383 O O . ASP A 1 185 ? -5.124 8.219 -3.923 1.00 95.31 185 ASP A O 1
ATOM 1387 N N . PRO A 1 186 ? -6.597 8.440 -5.615 1.00 94.50 186 PRO A N 1
ATOM 1388 C CA . PRO A 1 186 ? -6.176 7.230 -6.311 1.00 94.50 186 PRO A CA 1
ATOM 1389 C C . PRO A 1 186 ? -4.696 7.287 -6.692 1.00 94.50 186 PRO A C 1
ATOM 1391 O O . PRO A 1 186 ? -4.229 8.290 -7.232 1.00 94.50 186 PRO A O 1
ATOM 1394 N N . LEU A 1 187 ? -3.974 6.188 -6.488 1.00 92.94 187 LEU A N 1
ATOM 1395 C CA . LEU A 1 187 ? -2.609 6.047 -6.977 1.00 92.94 187 LEU A CA 1
ATOM 1396 C C . LEU A 1 187 ? -2.572 5.147 -8.211 1.00 92.94 187 LEU A C 1
ATOM 1398 O O . LEU A 1 187 ? -2.660 3.924 -8.121 1.00 92.94 187 LEU A O 1
ATOM 1402 N N . ALA A 1 188 ? -2.382 5.768 -9.372 1.00 92.19 188 ALA A N 1
ATOM 1403 C CA . ALA A 1 188 ? -2.114 5.075 -10.625 1.00 92.19 188 ALA A CA 1
ATOM 1404 C C . ALA A 1 188 ? -0.617 4.739 -10.721 1.00 92.19 188 ALA A C 1
ATOM 1406 O O . ALA A 1 188 ? 0.156 5.513 -11.286 1.00 92.19 188 ALA A O 1
ATOM 1407 N N . LEU A 1 189 ? -0.211 3.620 -10.115 1.00 92.19 189 LEU A N 1
ATOM 1408 C CA . LEU A 1 189 ? 1.182 3.160 -10.057 1.00 92.19 189 LEU A CA 1
ATOM 1409 C C . LEU A 1 189 ? 1.528 2.213 -11.212 1.00 92.19 189 LEU A C 1
ATOM 1411 O O . LEU A 1 189 ? 0.668 1.491 -11.698 1.00 92.19 189 LEU A O 1
ATOM 1415 N N . GLN A 1 190 ? 2.798 2.172 -11.598 1.00 91.00 190 GLN A N 1
ATOM 1416 C CA . GLN A 1 190 ? 3.364 1.298 -12.624 1.00 91.00 190 GLN A CA 1
ATOM 1417 C C . GLN A 1 190 ? 4.838 0.992 -12.320 1.00 91.00 190 GLN A C 1
ATOM 1419 O O . GLN A 1 190 ? 5.507 1.705 -11.564 1.00 91.00 190 GLN A O 1
ATOM 1424 N N . SER A 1 191 ? 5.377 -0.041 -12.959 1.00 87.69 191 SER A N 1
ATOM 1425 C CA . SER A 1 191 ? 6.816 -0.268 -13.010 1.00 87.69 191 SER A CA 1
ATOM 1426 C C . SER A 1 191 ? 7.252 -0.752 -14.387 1.00 87.69 191 SER A C 1
ATOM 1428 O O . SER A 1 191 ? 6.664 -1.666 -14.959 1.00 87.69 191 SER A O 1
ATOM 1430 N N . ALA A 1 192 ? 8.339 -0.170 -14.899 1.00 80.56 192 ALA A N 1
ATOM 1431 C CA . ALA A 1 192 ? 8.962 -0.613 -16.146 1.00 80.56 192 ALA A CA 1
ATOM 1432 C C . ALA A 1 192 ? 9.597 -2.013 -16.030 1.00 80.56 192 ALA A C 1
ATOM 1434 O O . ALA A 1 192 ? 9.848 -2.648 -17.048 1.00 80.56 192 ALA A O 1
ATOM 1435 N N . GLY A 1 193 ? 9.851 -2.489 -14.805 1.00 72.56 193 GLY A N 1
ATOM 1436 C CA . GLY A 1 193 ? 10.403 -3.820 -14.548 1.00 72.56 193 GLY A CA 1
ATOM 1437 C C . GLY A 1 193 ? 9.360 -4.940 -14.495 1.00 72.56 193 GLY A C 1
ATOM 1438 O O . GLY A 1 193 ? 9.723 -6.077 -14.219 1.00 72.56 193 GLY A O 1
ATOM 1439 N N . LEU A 1 194 ? 8.077 -4.641 -14.729 1.00 79.62 194 LEU A N 1
ATOM 1440 C CA . LEU A 1 194 ? 6.992 -5.623 -14.686 1.00 79.62 194 LEU A CA 1
ATOM 1441 C C . LEU A 1 194 ? 6.333 -5.786 -16.053 1.00 79.62 194 LEU A C 1
ATOM 1443 O O . LEU A 1 194 ? 6.020 -4.810 -16.737 1.00 79.62 194 LEU A O 1
ATOM 1447 N N . THR A 1 195 ? 6.047 -7.033 -16.418 1.00 78.75 195 THR A N 1
ATOM 1448 C CA . THR A 1 195 ? 5.141 -7.351 -17.524 1.00 78.75 195 THR A CA 1
ATOM 1449 C C . THR A 1 195 ? 3.706 -7.334 -17.009 1.00 78.75 195 THR A C 1
ATOM 1451 O O . THR A 1 195 ? 3.418 -7.887 -15.950 1.00 78.75 195 THR A O 1
ATOM 1454 N N . ALA A 1 196 ? 2.806 -6.677 -17.739 1.00 72.75 196 ALA A N 1
ATOM 1455 C CA . ALA A 1 196 ? 1.406 -6.602 -17.346 1.00 72.75 196 ALA A CA 1
ATOM 1456 C C . ALA A 1 196 ? 0.692 -7.944 -17.565 1.00 72.75 196 ALA A C 1
ATOM 1458 O O . ALA A 1 196 ? 0.855 -8.577 -18.609 1.00 72.75 196 ALA A O 1
ATOM 1459 N N . PHE A 1 197 ? -0.139 -8.354 -16.610 1.00 66.69 197 PHE A N 1
ATOM 1460 C CA . PHE A 1 197 ? -1.077 -9.450 -16.802 1.00 66.69 197 PHE A CA 1
ATOM 1461 C C . PHE A 1 197 ? -2.252 -8.987 -17.665 1.00 66.69 197 PHE A C 1
ATOM 1463 O O . PHE A 1 197 ? -2.827 -7.917 -17.443 1.00 66.69 197 PHE A O 1
ATOM 1470 N N . HIS A 1 198 ? -2.617 -9.827 -18.627 1.00 60.44 198 HIS A N 1
ATOM 1471 C CA . HIS A 1 198 ? -3.826 -9.682 -19.426 1.00 60.44 198 HIS A CA 1
ATOM 1472 C C . HIS A 1 198 ? -4.931 -10.535 -18.795 1.00 60.44 198 HIS A C 1
ATOM 1474 O O . HIS A 1 198 ? -4.702 -11.708 -18.492 1.00 60.44 198 HIS A O 1
ATOM 1480 N N . SER A 1 199 ? -6.097 -9.933 -18.559 1.00 50.38 199 SER A N 1
ATOM 1481 C CA . SER A 1 199 ? -7.319 -10.632 -18.144 1.00 50.38 199 SER A CA 1
ATOM 1482 C C . SER A 1 199 ? -8.022 -11.280 -19.326 1.00 50.38 199 SER A C 1
ATOM 1484 O O . SER A 1 199 ? -8.124 -10.575 -20.357 1.00 50.38 199 SER A O 1
#

Sequence (199 aa):
MFAASKLFAVLACILICPASGQSIDQPGLGLVTTSTLISVLDHTKSIQLFSTSNGNLNISLPASVHATGNWVASDGSILTDAAERWLHYYPDTMKTYGVSRIRVAAWGSIPKTANLISLSQIAGTSGAALLLAIDTLGNYFYPVVCTYSDQSNKVFLAKDINQRSTLVQPSLRYIITGGNVTQCDPLALQSAGLTAFHS